Protein AF-A0A7S1SVT3-F1 (afdb_monomer_lite)

Organism: NCBI:txid63592

Structure (mmCIF, N/CA/C/O backbone):
data_AF-A0A7S1SVT3-F1
#
_entry.id   AF-A0A7S1SVT3-F1
#
loop_
_atom_site.group_PDB
_atom_site.id
_atom_site.type_symbol
_atom_site.label_atom_id
_atom_site.label_alt_id
_atom_site.label_comp_id
_atom_site.label_asym_id
_atom_site.label_entity_id
_atom_site.label_seq_id
_atom_site.pdbx_PDB_ins_code
_atom_site.Cartn_x
_atom_site.Cartn_y
_atom_site.Cartn_z
_atom_site.occupancy
_atom_site.B_iso_or_equiv
_atom_site.auth_seq_id
_atom_site.auth_comp_id
_atom_site.auth_asym_id
_atom_site.auth_atom_id
_atom_site.pdbx_PDB_model_num
ATOM 1 N N . MET A 1 1 ? 11.611 -30.678 -14.807 1.00 46.09 1 MET A N 1
ATOM 2 C CA . MET A 1 1 ? 10.671 -29.869 -15.621 1.00 46.09 1 MET A CA 1
ATOM 3 C C . MET A 1 1 ? 9.205 -30.147 -15.268 1.00 46.09 1 MET A C 1
ATOM 5 O O . MET A 1 1 ? 8.448 -29.192 -15.246 1.00 46.09 1 MET A O 1
ATOM 9 N N . GLY A 1 2 ? 8.801 -31.387 -14.938 1.00 42.34 2 GLY A N 1
ATOM 10 C CA . GLY A 1 2 ? 7.393 -31.735 -14.655 1.00 42.34 2 GLY A CA 1
ATOM 11 C C . GLY A 1 2 ? 6.758 -31.097 -13.407 1.00 42.34 2 GLY A C 1
ATOM 12 O O . GLY A 1 2 ? 5.611 -30.679 -13.469 1.00 42.34 2 GLY A O 1
ATOM 13 N N . GLU A 1 3 ? 7.490 -30.918 -12.303 1.00 42.69 3 GLU A N 1
ATOM 14 C CA . GLU A 1 3 ? 6.909 -30.369 -11.056 1.00 42.69 3 GLU A CA 1
ATOM 15 C C . GLU A 1 3 ? 6.614 -28.858 -11.107 1.00 42.69 3 GLU A C 1
ATOM 17 O O . GLU A 1 3 ? 5.733 -28.371 -10.403 1.00 42.69 3 GLU A O 1
ATOM 22 N N . LYS A 1 4 ? 7.294 -28.102 -11.984 1.00 47.56 4 LYS A N 1
ATOM 23 C CA . LYS A 1 4 ? 7.021 -26.664 -12.172 1.00 47.56 4 LYS A CA 1
ATOM 24 C C . LYS A 1 4 ? 5.739 -26.398 -12.968 1.00 47.56 4 LYS A C 1
ATOM 26 O O . LYS A 1 4 ? 5.112 -25.368 -12.748 1.00 47.56 4 LYS A O 1
ATOM 31 N N . LEU A 1 5 ? 5.337 -27.320 -13.846 1.00 49.56 5 LEU A N 1
ATOM 32 C CA . LEU A 1 5 ? 4.076 -27.221 -14.592 1.00 49.56 5 LEU A CA 1
ATOM 33 C C . LEU A 1 5 ? 2.862 -27.470 -13.685 1.00 49.56 5 LEU A C 1
ATOM 35 O O . LEU A 1 5 ? 1.884 -26.738 -13.770 1.00 49.56 5 LEU A O 1
ATOM 39 N N . VAL A 1 6 ? 2.971 -28.399 -12.729 1.00 53.16 6 VAL A N 1
ATOM 40 C CA . VAL A 1 6 ? 1.887 -28.696 -11.771 1.00 53.16 6 VAL A CA 1
ATOM 41 C C . VAL A 1 6 ? 1.614 -27.516 -10.829 1.00 53.16 6 VAL A C 1
ATOM 43 O O . VAL A 1 6 ? 0.460 -27.213 -10.524 1.00 53.16 6 VAL A O 1
ATOM 46 N N . LEU A 1 7 ? 2.658 -26.792 -10.411 1.00 53.41 7 LEU A N 1
ATOM 47 C CA . LEU A 1 7 ? 2.492 -25.579 -9.605 1.00 53.41 7 LEU A CA 1
ATOM 48 C C . LEU A 1 7 ? 1.822 -24.448 -10.398 1.00 53.41 7 LEU A C 1
ATOM 50 O O . LEU A 1 7 ? 0.946 -23.782 -9.848 1.00 53.41 7 LEU A O 1
ATOM 54 N N . MET A 1 8 ? 2.151 -24.268 -11.684 1.00 51.59 8 MET A N 1
ATOM 55 C CA . MET A 1 8 ? 1.469 -23.272 -12.521 1.00 51.59 8 MET A CA 1
ATOM 56 C C . MET A 1 8 ? -0.007 -23.612 -12.745 1.00 51.59 8 MET A C 1
ATOM 58 O O . MET A 1 8 ? -0.834 -22.708 -12.674 1.00 51.59 8 MET A O 1
ATOM 62 N N . ASP A 1 9 ? -0.365 -24.889 -12.903 1.00 53.03 9 ASP A N 1
ATOM 63 C CA . ASP A 1 9 ? -1.770 -25.300 -13.036 1.00 53.03 9 ASP A CA 1
ATOM 64 C C . ASP A 1 9 ? -2.571 -25.135 -11.729 1.00 53.03 9 ASP A C 1
ATOM 66 O O . ASP A 1 9 ? -3.745 -24.750 -11.750 1.00 53.03 9 ASP A O 1
ATOM 70 N N . SER A 1 10 ? -1.941 -25.340 -10.567 1.00 54.94 10 SER A N 1
ATOM 71 C CA . SER A 1 10 ? -2.586 -25.111 -9.261 1.00 54.94 10 SER A CA 1
ATOM 72 C C . SER A 1 10 ? -2.812 -23.621 -8.942 1.00 54.94 10 SER A C 1
ATOM 74 O O . SER A 1 10 ? -3.795 -23.246 -8.299 1.00 54.94 10 SER A O 1
ATOM 76 N N . VAL A 1 11 ? -1.939 -22.742 -9.446 1.00 56.47 11 VAL A N 1
ATOM 77 C CA . VAL A 1 11 ? -2.097 -21.282 -9.330 1.00 56.47 11 VAL A CA 1
ATOM 78 C C . VAL A 1 11 ? -3.088 -20.758 -10.380 1.00 56.47 11 VAL A C 1
ATOM 80 O O . VAL A 1 11 ? -3.878 -19.857 -10.106 1.00 56.47 11 VAL A O 1
ATOM 83 N N . ALA A 1 12 ? -3.130 -21.373 -11.565 1.00 52.72 12 ALA A N 1
ATOM 84 C CA . ALA A 1 12 ? -4.060 -21.013 -12.635 1.00 52.72 12 ALA A CA 1
ATOM 85 C C . ALA A 1 12 ? -5.521 -21.400 -12.340 1.00 52.72 12 ALA A C 1
ATOM 87 O O . ALA A 1 12 ? -6.439 -20.805 -12.900 1.00 52.72 12 ALA A O 1
ATOM 88 N N . THR A 1 13 ? -5.755 -22.386 -11.469 1.00 57.03 13 THR A N 1
ATOM 89 C CA . THR A 1 13 ? -7.104 -22.767 -11.010 1.00 57.03 13 THR A CA 1
ATOM 90 C C . THR A 1 13 ? -7.620 -21.881 -9.877 1.00 57.03 13 THR A C 1
ATOM 92 O O . THR A 1 13 ? -8.830 -21.725 -9.732 1.00 57.03 13 THR A O 1
ATOM 95 N N . THR A 1 14 ? -6.728 -21.265 -9.100 1.00 61.56 14 THR A N 1
ATOM 96 C CA . THR A 1 14 ? -7.099 -20.376 -7.988 1.00 61.56 14 THR A CA 1
ATOM 97 C C . THR A 1 14 ? -7.384 -18.938 -8.428 1.00 61.56 14 THR A C 1
ATOM 99 O O . THR A 1 14 ? -8.136 -18.249 -7.740 1.00 61.56 14 THR A O 1
ATOM 102 N N . TYR A 1 15 ? -6.871 -18.498 -9.586 1.00 60.31 15 TYR A N 1
ATOM 103 C CA . TYR A 1 15 ? -7.091 -17.143 -10.110 1.00 60.31 15 TYR A CA 1
ATOM 104 C C . TYR A 1 15 ? -7.317 -17.144 -11.638 1.00 60.31 15 TYR A C 1
ATOM 106 O O . TYR A 1 15 ? -6.356 -17.026 -12.403 1.00 60.31 15 TYR A O 1
ATOM 114 N N . PRO A 1 16 ? -8.573 -17.245 -12.118 1.00 62.31 16 PRO A N 1
ATOM 115 C CA . PRO A 1 16 ? -8.878 -17.289 -13.555 1.00 62.31 16 PRO A CA 1
ATOM 116 C C . PRO A 1 16 ? -8.512 -15.989 -14.291 1.00 62.31 16 PRO A C 1
ATOM 118 O O . PRO A 1 16 ? -8.129 -16.027 -15.459 1.00 62.31 16 PRO A O 1
ATOM 121 N N . GLU A 1 17 ? -8.542 -14.849 -13.598 1.00 61.72 17 GLU A N 1
ATOM 122 C CA . GLU A 1 17 ? -8.104 -13.547 -14.123 1.00 61.72 17 GLU A CA 1
ATOM 123 C C . GLU A 1 17 ? -6.599 -13.531 -14.434 1.00 61.72 17 GLU A C 1
ATOM 125 O O . GLU A 1 17 ? -6.165 -12.985 -15.447 1.00 61.72 17 GLU A O 1
ATOM 130 N N . LEU A 1 18 ? -5.801 -14.220 -13.615 1.00 57.50 18 LEU A N 1
ATOM 131 C CA . LEU A 1 18 ? -4.352 -14.326 -13.780 1.00 57.50 18 LEU A CA 1
ATOM 132 C C . LEU A 1 18 ? -3.997 -15.213 -14.983 1.00 57.50 18 LEU A C 1
ATOM 134 O O . LEU A 1 18 ? -2.996 -14.969 -15.649 1.00 57.50 18 LEU A O 1
ATOM 138 N N . ARG A 1 19 ? -4.857 -16.186 -15.317 1.00 62.75 19 ARG A N 1
ATOM 139 C CA . ARG A 1 19 ? -4.729 -17.024 -16.518 1.00 62.75 19 ARG A CA 1
ATOM 140 C C . ARG A 1 19 ? -5.026 -16.247 -17.800 1.00 62.75 19 ARG A C 1
ATOM 142 O O . ARG A 1 19 ? -4.241 -16.332 -18.734 1.00 62.75 19 ARG A O 1
ATOM 149 N N . GLY A 1 20 ? -6.081 -15.429 -17.815 1.00 67.88 20 GLY A N 1
ATOM 150 C CA . GLY A 1 20 ? -6.385 -14.557 -18.958 1.00 67.88 20 GLY A CA 1
ATOM 151 C C . GLY A 1 20 ? -5.265 -13.553 -19.250 1.00 67.88 20 GLY A C 1
ATOM 152 O O . GLY A 1 20 ? -4.930 -13.312 -20.408 1.00 67.88 20 GLY A O 1
ATOM 153 N N . ILE A 1 21 ? -4.625 -13.026 -18.202 1.00 63.75 21 ILE A N 1
ATOM 154 C CA . ILE A 1 21 ? -3.488 -12.106 -18.331 1.00 63.75 21 ILE A CA 1
ATOM 155 C C . ILE A 1 21 ? -2.197 -12.856 -18.696 1.00 63.75 21 ILE A C 1
ATOM 157 O O . ILE A 1 21 ? -1.409 -12.338 -19.478 1.00 63.75 21 ILE A O 1
ATOM 161 N N . LEU A 1 22 ? -1.979 -14.081 -18.201 1.00 64.00 22 LEU A N 1
ATOM 162 C CA . LEU A 1 22 ? -0.866 -14.944 -18.624 1.00 64.00 22 LEU A CA 1
ATOM 163 C C . LEU A 1 22 ? -0.976 -15.364 -20.091 1.00 64.00 22 LEU A C 1
ATOM 165 O O . LEU A 1 22 ? 0.041 -15.388 -20.775 1.00 64.00 22 LEU A O 1
ATOM 169 N N . ASP A 1 23 ? -2.180 -15.644 -20.582 1.00 65.19 23 ASP A N 1
ATOM 170 C CA . ASP A 1 23 ? -2.425 -15.964 -21.990 1.00 65.19 23 ASP A CA 1
ATOM 171 C C . ASP A 1 23 ? -2.284 -14.710 -22.872 1.00 65.19 23 ASP A C 1
ATOM 173 O O . ASP A 1 23 ? -1.688 -14.773 -23.950 1.00 65.19 23 ASP A O 1
ATOM 177 N N . ALA A 1 24 ? -2.714 -13.537 -22.385 1.00 63.03 24 ALA A N 1
ATOM 178 C CA . ALA A 1 24 ? -2.445 -12.255 -23.038 1.00 63.03 24 ALA A CA 1
ATOM 179 C C . ALA A 1 24 ? -0.936 -11.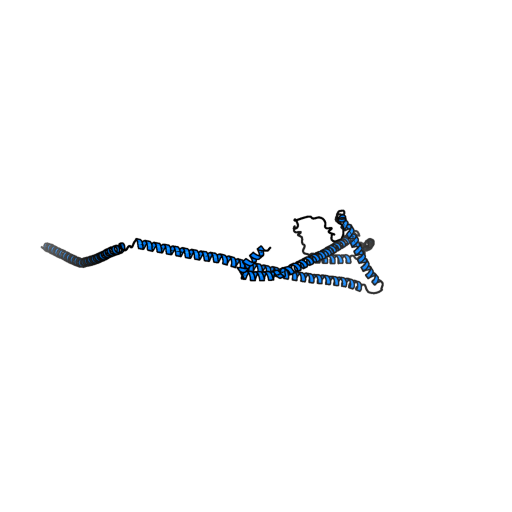943 -23.077 1.00 63.03 24 ALA A C 1
ATOM 181 O O . ALA A 1 24 ? -0.402 -11.607 -24.133 1.00 63.03 24 ALA A O 1
ATOM 182 N N . LEU A 1 25 ? -0.214 -12.149 -21.972 1.00 57.25 25 LEU A N 1
ATOM 183 C CA . LEU A 1 25 ? 1.246 -12.051 -21.892 1.00 57.25 25 LEU A CA 1
ATOM 184 C C . LEU A 1 25 ? 1.927 -13.045 -22.834 1.00 57.25 25 LEU A C 1
ATOM 186 O O . LEU A 1 25 ? 2.840 -12.667 -23.558 1.00 57.25 25 LEU A O 1
ATOM 190 N N . ALA A 1 26 ? 1.473 -14.296 -22.880 1.00 60.03 26 ALA A N 1
ATOM 191 C CA . ALA A 1 26 ? 2.002 -15.308 -23.785 1.00 60.03 26 ALA A CA 1
ATOM 192 C C . ALA A 1 26 ? 1.772 -14.924 -25.253 1.00 60.03 26 ALA A C 1
ATOM 194 O O . ALA A 1 26 ? 2.665 -15.126 -26.070 1.00 60.03 26 ALA A O 1
ATOM 195 N N . SER A 1 27 ? 0.638 -14.300 -25.585 1.00 61.25 27 SER A N 1
ATOM 196 C CA . SER A 1 27 ? 0.359 -13.793 -26.935 1.00 61.25 27 SER A CA 1
ATOM 197 C C . SER A 1 27 ? 1.220 -12.581 -27.322 1.00 61.25 27 SER A C 1
ATOM 199 O O . SER A 1 27 ? 1.595 -12.455 -28.484 1.00 61.25 27 SER A O 1
ATOM 201 N N . VAL A 1 28 ? 1.609 -11.742 -26.354 1.00 57.44 28 VAL A N 1
ATOM 202 C CA . VAL A 1 28 ? 2.525 -10.599 -26.544 1.00 57.44 28 VAL A CA 1
ATOM 203 C C . VAL A 1 28 ? 3.994 -11.044 -26.567 1.00 57.44 28 VAL A C 1
ATOM 205 O O . VAL A 1 28 ? 4.810 -10.455 -27.272 1.00 57.44 28 VAL A O 1
ATOM 208 N N . LEU A 1 29 ? 4.348 -12.123 -25.861 1.00 51.97 29 LEU A N 1
ATOM 209 C CA . LEU A 1 29 ? 5.683 -12.733 -25.898 1.00 51.97 29 LEU A CA 1
ATOM 210 C C . LEU A 1 29 ? 5.889 -13.712 -27.069 1.00 51.97 29 LEU A C 1
ATOM 212 O O . LEU A 1 29 ? 7.033 -13.930 -27.467 1.00 51.97 29 LEU A O 1
ATOM 216 N N . ALA A 1 30 ? 4.830 -14.285 -27.648 1.00 48.22 30 ALA A N 1
ATOM 217 C CA . ALA A 1 30 ? 4.893 -15.164 -28.820 1.00 48.22 30 ALA A CA 1
ATOM 218 C C . ALA A 1 30 ? 5.523 -14.518 -30.077 1.00 48.22 30 ALA A C 1
ATOM 220 O O . ALA A 1 30 ? 6.349 -15.183 -30.711 1.00 48.22 30 ALA A O 1
ATOM 221 N N . PRO A 1 31 ? 5.276 -13.237 -30.431 1.00 48.94 31 PRO A N 1
ATOM 222 C CA . PRO A 1 31 ? 6.056 -12.574 -31.478 1.00 48.94 31 PRO A CA 1
ATOM 223 C C . PRO A 1 31 ? 7.533 -12.403 -31.085 1.00 48.94 31 PRO A C 1
ATOM 225 O O . PRO A 1 31 ? 8.385 -12.263 -31.956 1.00 48.94 31 PRO A O 1
ATOM 228 N N . GLY A 1 32 ? 7.876 -12.503 -29.796 1.00 47.22 32 GLY A N 1
ATOM 229 C CA . GLY A 1 32 ? 9.222 -12.336 -29.252 1.00 47.22 32 GLY A CA 1
ATOM 230 C C . GLY A 1 32 ? 10.240 -13.420 -29.619 1.00 47.22 32 GLY A C 1
ATOM 231 O O . GLY A 1 32 ? 11.430 -13.157 -29.500 1.00 47.22 32 GLY A O 1
ATOM 232 N N . GLN A 1 33 ? 9.861 -14.611 -30.101 1.00 49.00 33 GLN A N 1
ATOM 233 C CA . GLN A 1 33 ? 10.863 -15.560 -30.633 1.00 49.00 33 GLN A CA 1
ATOM 234 C C . GLN A 1 33 ? 11.243 -15.273 -32.088 1.00 49.00 33 GLN A C 1
ATOM 236 O O . GLN A 1 33 ? 12.405 -15.447 -32.456 1.00 49.00 33 GLN A O 1
ATOM 241 N N . VAL A 1 34 ? 10.289 -14.813 -32.898 1.00 47.31 34 VAL A N 1
ATOM 242 C CA . VAL A 1 34 ? 10.531 -14.451 -34.301 1.00 47.31 34 VAL A CA 1
ATOM 243 C C . VAL A 1 34 ? 11.171 -13.066 -34.375 1.00 47.31 34 VAL A C 1
ATOM 245 O O . VAL A 1 34 ? 12.206 -12.925 -35.015 1.00 47.31 34 VAL A O 1
ATOM 248 N N . MET A 1 35 ? 10.669 -12.097 -33.601 1.00 48.91 35 MET A N 1
ATOM 249 C CA . MET A 1 35 ? 11.257 -10.759 -33.477 1.00 48.91 35 MET A CA 1
ATOM 250 C C . MET A 1 35 ? 12.660 -10.793 -32.874 1.00 48.91 35 MET A C 1
ATOM 252 O O . MET A 1 35 ? 13.503 -10.011 -33.277 1.00 48.91 35 MET A O 1
ATOM 256 N N . ARG A 1 36 ? 12.971 -11.711 -31.947 1.00 58.03 36 ARG A N 1
ATOM 257 C CA . ARG A 1 36 ? 14.333 -11.821 -31.394 1.00 58.03 36 ARG A CA 1
ATOM 258 C C . ARG A 1 36 ? 15.314 -12.450 -32.375 1.00 58.03 36 ARG A C 1
ATOM 260 O O . ARG A 1 36 ? 16.483 -12.094 -32.326 1.00 58.03 36 ARG A O 1
ATOM 267 N N . LYS A 1 37 ? 14.863 -13.349 -33.258 1.00 62.00 37 LYS A N 1
ATOM 268 C CA . LYS A 1 37 ? 15.695 -13.871 -34.353 1.00 62.00 37 LYS A CA 1
ATOM 269 C C . LYS A 1 37 ? 15.885 -12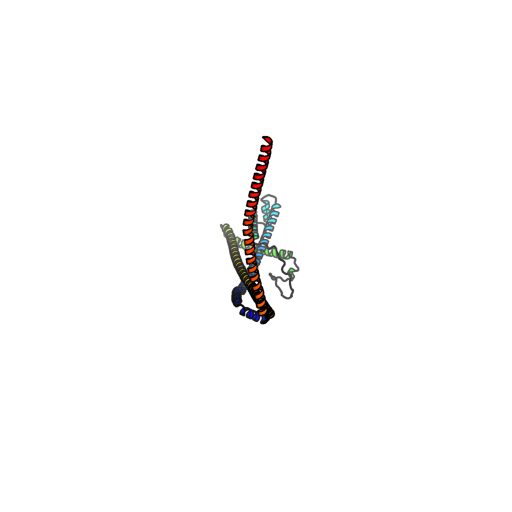.823 -35.442 1.00 62.00 37 LYS A C 1
ATOM 271 O O . LYS A 1 37 ? 17.024 -12.556 -35.784 1.00 62.00 37 LYS A O 1
ATOM 276 N N . GLN A 1 38 ? 14.813 -12.168 -35.883 1.00 66.44 38 GLN A N 1
ATOM 277 C CA . GLN A 1 38 ? 14.878 -11.100 -36.883 1.00 66.44 38 GLN A CA 1
ATOM 278 C C . GLN A 1 38 ? 15.679 -9.896 -36.383 1.00 66.44 38 GLN A C 1
ATOM 280 O O . GLN A 1 38 ? 16.611 -9.489 -37.053 1.00 66.44 38 GLN A O 1
ATOM 285 N N . ALA A 1 39 ? 15.441 -9.402 -35.166 1.00 64.62 39 ALA A N 1
ATOM 286 C CA . ALA A 1 39 ? 16.246 -8.321 -34.592 1.00 64.62 39 ALA A CA 1
ATOM 287 C C . ALA A 1 39 ? 17.709 -8.742 -34.358 1.00 64.62 39 ALA A C 1
ATOM 289 O O . ALA A 1 39 ? 18.626 -7.931 -34.476 1.00 64.62 39 ALA A O 1
ATOM 290 N N . TRP A 1 40 ? 17.973 -10.013 -34.032 1.00 67.12 40 TRP A N 1
ATOM 291 C CA . TRP A 1 40 ? 19.347 -10.513 -33.938 1.00 67.12 40 TRP A CA 1
ATOM 292 C C . TRP A 1 40 ? 20.023 -10.590 -35.316 1.00 67.12 40 TRP A C 1
ATOM 294 O O . TRP A 1 40 ? 21.165 -10.165 -35.459 1.00 67.12 40 TRP A O 1
ATOM 304 N N . GLU A 1 41 ? 19.309 -11.049 -36.341 1.00 73.31 41 GLU A N 1
ATOM 305 C CA . GLU A 1 41 ? 19.775 -11.074 -37.730 1.00 73.31 41 GLU A CA 1
ATOM 306 C C . GLU A 1 41 ? 20.000 -9.654 -38.271 1.00 73.31 41 GLU A C 1
ATOM 308 O O . GLU A 1 41 ? 21.047 -9.389 -38.855 1.00 73.31 41 GLU A O 1
ATOM 313 N N . GLU A 1 42 ? 19.095 -8.713 -37.994 1.00 74.06 42 GLU A N 1
ATOM 314 C CA . GLU A 1 42 ? 19.214 -7.295 -38.350 1.00 74.06 42 GLU A CA 1
ATOM 315 C C . GLU A 1 42 ? 20.391 -6.629 -37.633 1.00 74.06 42 GLU A C 1
ATOM 317 O O . GLU A 1 42 ? 21.154 -5.888 -38.252 1.00 74.06 42 GLU A O 1
ATOM 322 N N . THR A 1 43 ? 20.605 -6.919 -36.345 1.00 67.94 43 THR A N 1
ATOM 323 C CA . THR A 1 43 ? 21.765 -6.383 -35.614 1.00 67.94 43 THR A CA 1
ATOM 324 C C . THR A 1 43 ? 23.081 -6.987 -36.099 1.00 67.94 43 THR A C 1
ATOM 326 O O . THR A 1 43 ? 24.073 -6.264 -36.198 1.00 67.94 43 THR A O 1
ATOM 329 N N . GLU A 1 44 ? 23.126 -8.271 -36.458 1.00 69.62 44 GLU A N 1
ATOM 330 C CA . GLU A 1 44 ? 24.304 -8.871 -37.096 1.00 69.62 44 GLU A CA 1
ATOM 331 C C . GLU A 1 44 ? 24.544 -8.303 -38.502 1.00 69.62 44 GLU A C 1
ATOM 333 O O . GLU A 1 44 ? 25.678 -7.963 -38.850 1.00 69.62 44 GLU A O 1
ATOM 338 N N . GLN A 1 45 ? 23.491 -8.090 -39.290 1.00 79.12 45 GLN A N 1
ATOM 339 C CA . GLN A 1 45 ? 23.585 -7.465 -40.607 1.00 79.12 45 GLN A CA 1
ATOM 340 C C . GLN A 1 45 ? 24.048 -6.002 -40.510 1.00 79.12 45 GLN A C 1
ATOM 342 O O . GLN A 1 45 ? 24.917 -5.583 -41.280 1.00 79.12 45 GLN A O 1
ATOM 347 N N . ALA A 1 46 ? 23.564 -5.248 -39.520 1.00 70.44 46 ALA A N 1
ATOM 348 C CA . ALA A 1 46 ? 24.010 -3.888 -39.227 1.00 70.44 46 ALA A CA 1
ATOM 349 C C . ALA A 1 46 ? 25.481 -3.854 -38.785 1.00 70.44 46 ALA A C 1
ATOM 351 O O . ALA A 1 46 ? 26.254 -3.030 -39.280 1.00 70.44 46 ALA A O 1
ATOM 352 N N . LYS A 1 47 ? 25.923 -4.793 -37.935 1.00 69.12 47 LYS A N 1
ATOM 353 C CA . LYS A 1 47 ? 27.345 -4.934 -37.568 1.00 69.12 47 LYS A CA 1
ATOM 354 C C . LYS A 1 47 ? 28.217 -5.230 -38.782 1.00 69.12 47 LYS A C 1
ATOM 356 O O . LYS A 1 47 ? 29.302 -4.665 -38.904 1.00 69.12 47 LYS A O 1
ATOM 361 N N . LEU A 1 48 ? 27.775 -6.110 -39.681 1.00 70.56 48 LEU A N 1
ATOM 362 C CA . LEU A 1 48 ? 28.501 -6.416 -40.914 1.00 70.56 48 LEU A CA 1
ATOM 363 C C . LEU A 1 48 ? 28.558 -5.207 -41.853 1.00 70.56 48 LEU A C 1
ATOM 365 O O . LEU A 1 48 ? 29.613 -4.946 -42.432 1.00 70.56 48 LEU A O 1
ATOM 369 N N . SER A 1 49 ? 27.468 -4.445 -41.971 1.00 68.75 49 SER A N 1
ATOM 370 C CA . SER A 1 49 ? 27.443 -3.199 -42.744 1.00 68.75 49 SER A CA 1
ATOM 371 C C . SER A 1 49 ? 28.407 -2.159 -42.163 1.00 68.75 49 SER A C 1
ATOM 373 O O . SER A 1 49 ? 29.246 -1.629 -42.890 1.00 68.75 49 SER A O 1
ATOM 375 N N . CYS A 1 50 ? 28.401 -1.973 -40.839 1.00 67.06 50 CYS A N 1
ATOM 376 C CA . CYS A 1 50 ? 29.308 -1.066 -40.132 1.00 67.06 50 CYS A CA 1
ATOM 377 C C . CYS A 1 50 ? 30.786 -1.488 -40.263 1.00 67.06 50 CYS A C 1
ATOM 379 O O . CYS A 1 50 ? 31.676 -0.664 -40.460 1.00 67.06 50 CYS A O 1
ATOM 381 N N . LYS A 1 51 ? 31.076 -2.796 -40.251 1.00 67.62 51 LYS A N 1
ATOM 382 C CA . LYS A 1 51 ? 32.428 -3.306 -40.541 1.00 67.62 51 LYS A CA 1
ATOM 383 C C . LYS A 1 51 ? 32.868 -2.990 -41.973 1.00 67.62 51 LYS A C 1
ATOM 385 O O . LYS A 1 51 ? 34.022 -2.624 -42.183 1.00 67.62 51 LYS A O 1
ATOM 390 N N . ARG A 1 52 ? 31.967 -3.110 -42.956 1.00 71.25 52 ARG A N 1
ATOM 391 C CA . ARG A 1 52 ? 32.255 -2.772 -44.361 1.00 71.25 52 ARG A CA 1
ATOM 392 C C . ARG A 1 52 ? 32.453 -1.269 -44.557 1.00 71.25 52 ARG A C 1
ATOM 394 O O . ARG A 1 52 ? 33.371 -0.886 -45.277 1.00 71.25 52 ARG A O 1
ATOM 401 N N . SER A 1 53 ? 31.633 -0.428 -43.925 1.00 68.25 53 SER A N 1
ATOM 402 C CA . SER A 1 53 ? 31.795 1.029 -43.988 1.00 68.25 53 SER A CA 1
ATOM 403 C C . SER A 1 53 ? 33.087 1.478 -43.301 1.00 68.25 53 SER A C 1
ATOM 405 O O . SER A 1 53 ? 33.821 2.274 -43.880 1.00 68.25 53 SER A O 1
ATOM 407 N N . ARG A 1 54 ? 33.450 0.884 -42.154 1.00 75.00 54 ARG A N 1
ATOM 408 C CA . ARG A 1 54 ? 34.753 1.099 -41.499 1.00 75.00 54 ARG A CA 1
ATOM 409 C C . ARG A 1 54 ? 35.931 0.687 -42.383 1.00 75.00 54 ARG A C 1
ATOM 411 O O . ARG A 1 54 ? 36.906 1.423 -42.453 1.00 75.00 54 ARG A O 1
ATOM 418 N N . GLY A 1 55 ? 35.847 -0.454 -43.071 1.00 69.06 55 GLY A N 1
ATOM 419 C CA . GLY A 1 55 ? 36.883 -0.879 -44.022 1.00 69.06 55 GLY A CA 1
ATOM 420 C C . GLY A 1 55 ? 37.105 0.157 -45.126 1.00 69.06 55 GLY A C 1
ATOM 421 O O . GLY A 1 55 ? 38.229 0.592 -45.344 1.00 69.06 55 GLY A O 1
ATOM 422 N N . ARG A 1 56 ? 36.018 0.645 -45.734 1.00 70.31 56 ARG A N 1
ATOM 423 C CA . ARG A 1 56 ? 36.075 1.712 -46.748 1.00 70.31 56 ARG A CA 1
ATOM 424 C C . ARG A 1 56 ? 36.596 3.037 -46.190 1.00 70.31 56 ARG A C 1
ATOM 426 O O . ARG A 1 56 ? 37.294 3.749 -46.898 1.00 70.31 56 ARG A O 1
ATOM 433 N N . TYR A 1 57 ? 36.263 3.376 -44.944 1.00 70.44 57 TYR A N 1
ATOM 434 C CA . TYR A 1 57 ? 36.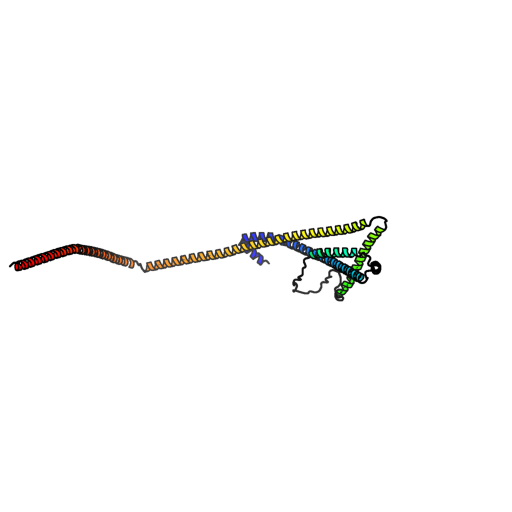798 4.565 -44.277 1.00 70.44 57 TYR A CA 1
ATOM 435 C C . TYR A 1 57 ? 38.318 4.478 -44.132 1.00 70.44 57 TYR A C 1
ATOM 437 O O . TYR A 1 57 ? 39.008 5.429 -44.470 1.00 70.44 57 TYR A O 1
ATOM 445 N N . LEU A 1 58 ? 38.838 3.336 -43.675 1.00 70.19 58 LEU A N 1
ATOM 446 C CA . LEU A 1 58 ? 40.279 3.136 -43.521 1.00 70.19 58 LEU A CA 1
ATOM 447 C C . LEU A 1 58 ? 41.001 3.158 -44.873 1.00 70.19 58 LEU A C 1
ATOM 449 O O . LEU A 1 58 ? 42.052 3.774 -44.977 1.00 70.19 58 LEU A O 1
ATOM 453 N N . GLU A 1 59 ? 40.416 2.563 -45.918 1.00 68.69 59 GLU A N 1
ATOM 454 C CA . GLU A 1 59 ? 40.946 2.663 -47.286 1.00 68.69 59 GLU A CA 1
ATOM 455 C C . GLU A 1 59 ? 41.018 4.121 -47.766 1.00 68.69 59 GLU A C 1
ATOM 457 O O . GLU A 1 59 ? 42.033 4.534 -48.320 1.00 68.69 59 GLU A O 1
ATOM 462 N N . LEU A 1 60 ? 39.971 4.918 -47.525 1.00 69.75 60 LEU A N 1
ATOM 463 C CA . LEU A 1 60 ? 39.956 6.341 -47.875 1.00 69.75 60 LEU A CA 1
ATOM 464 C C . LEU A 1 60 ? 40.951 7.159 -47.043 1.00 69.75 60 LEU A C 1
ATOM 466 O O . LEU A 1 60 ? 41.625 8.013 -47.604 1.00 69.75 60 LEU A O 1
ATOM 470 N N . ALA A 1 61 ? 41.090 6.867 -45.749 1.00 65.88 61 ALA A N 1
ATOM 471 C CA . ALA A 1 61 ? 42.058 7.527 -44.875 1.00 65.88 61 ALA A CA 1
ATOM 472 C C . ALA A 1 61 ? 43.511 7.219 -45.283 1.00 65.88 61 ALA A C 1
ATOM 474 O O . ALA A 1 61 ? 44.367 8.093 -45.210 1.00 65.88 61 ALA A O 1
ATOM 475 N N . CYS A 1 62 ? 43.796 6.001 -45.762 1.00 67.31 62 CYS A N 1
ATOM 476 C CA . CYS A 1 62 ? 45.106 5.661 -46.326 1.00 67.31 62 CYS A CA 1
ATOM 477 C C . CYS A 1 62 ? 45.380 6.387 -47.653 1.00 67.31 62 CYS A C 1
ATOM 479 O O . CYS A 1 62 ? 46.510 6.791 -47.910 1.00 67.31 62 CYS A O 1
ATOM 481 N N . LEU A 1 63 ? 44.361 6.558 -48.503 1.00 68.62 63 LEU A N 1
ATOM 482 C CA . LEU A 1 63 ? 44.496 7.354 -49.727 1.00 68.62 63 LEU A CA 1
ATOM 483 C C . LEU A 1 63 ? 44.707 8.838 -49.408 1.00 68.62 63 LEU A C 1
ATOM 485 O O . LEU A 1 63 ? 45.519 9.483 -50.058 1.00 68.62 63 LEU A O 1
ATOM 489 N N . GLU A 1 64 ? 44.017 9.366 -48.396 1.00 68.50 64 GLU A N 1
ATOM 490 C CA . GLU A 1 64 ? 44.231 10.722 -47.884 1.00 68.50 64 GLU A CA 1
ATOM 491 C C . GLU A 1 64 ? 45.665 10.909 -47.386 1.00 68.50 64 GLU A C 1
ATOM 493 O O . GLU A 1 64 ? 46.314 11.860 -47.808 1.00 68.50 64 GLU A O 1
ATOM 498 N N . SER A 1 65 ? 46.186 10.001 -46.551 1.00 68.69 65 SER A N 1
ATOM 499 C CA . SER A 1 65 ? 47.561 10.121 -46.055 1.00 68.69 65 SER A CA 1
ATOM 500 C C . SER A 1 65 ? 48.587 10.059 -47.186 1.00 68.69 65 SER A C 1
ATOM 502 O O . SER A 1 65 ? 49.515 10.855 -47.195 1.00 68.69 65 SER A O 1
ATOM 504 N N . ALA A 1 66 ? 48.388 9.180 -48.173 1.00 70.38 66 ALA A N 1
ATOM 505 C CA . ALA A 1 66 ? 49.271 9.094 -49.336 1.00 70.38 66 ALA A CA 1
ATOM 506 C C . ALA A 1 66 ? 49.227 10.374 -50.191 1.00 70.38 66 ALA A C 1
ATOM 508 O O . ALA A 1 66 ? 50.260 10.870 -50.626 1.00 70.38 66 ALA A O 1
ATOM 509 N N . ILE A 1 67 ? 48.041 10.953 -50.406 1.00 69.25 67 ILE A N 1
ATOM 510 C CA . ILE A 1 67 ? 47.915 12.222 -51.135 1.00 69.25 67 ILE A CA 1
ATOM 511 C C . ILE A 1 67 ? 48.558 13.363 -50.337 1.00 69.25 67 ILE A C 1
ATOM 513 O O . ILE A 1 67 ? 49.258 14.188 -50.920 1.00 69.25 67 ILE A O 1
ATOM 517 N N . GLN A 1 68 ? 48.374 13.397 -49.018 1.00 68.94 68 GLN A N 1
ATOM 518 C CA . GLN A 1 68 ? 48.992 14.397 -48.153 1.00 68.94 68 GLN A CA 1
ATOM 519 C C . GLN A 1 68 ? 50.523 14.328 -48.214 1.00 68.94 68 GLN A C 1
ATOM 521 O O . GLN A 1 68 ? 51.160 15.361 -48.388 1.00 68.94 68 GLN A O 1
ATOM 526 N N . GLU A 1 69 ? 51.100 13.124 -48.174 1.00 72.75 69 GLU A N 1
ATOM 527 C CA . GLU A 1 69 ? 52.543 12.911 -48.343 1.00 72.75 69 GLU A CA 1
ATOM 528 C C . GLU A 1 69 ? 53.030 13.442 -49.701 1.00 72.75 69 GLU A C 1
ATOM 530 O O . GLU A 1 69 ? 53.984 14.212 -49.745 1.00 72.75 69 GLU A O 1
ATOM 535 N N . THR A 1 70 ? 52.320 13.162 -50.802 1.00 71.62 70 THR A N 1
ATOM 536 C CA . THR A 1 70 ? 52.706 13.702 -52.124 1.00 71.62 70 THR A CA 1
ATOM 537 C C . THR A 1 70 ? 52.617 15.230 -52.214 1.00 71.62 70 THR A C 1
ATOM 539 O O . THR A 1 70 ? 53.382 15.860 -52.947 1.00 71.62 70 THR A O 1
ATOM 542 N N . VAL A 1 71 ? 51.689 15.846 -51.475 1.00 68.19 71 VAL A N 1
ATOM 543 C CA . VAL A 1 71 ? 51.544 17.307 -51.395 1.00 68.19 71 VAL A CA 1
ATOM 544 C C . VAL A 1 71 ? 52.666 17.912 -50.547 1.00 68.19 71 VAL A C 1
ATOM 546 O O . VAL A 1 71 ? 53.232 18.937 -50.929 1.00 68.19 71 VAL A O 1
ATOM 549 N N . ASP A 1 72 ? 53.032 17.267 -49.441 1.00 73.69 72 ASP A N 1
ATOM 550 C CA . ASP A 1 72 ? 54.132 17.688 -48.572 1.00 73.69 72 ASP A CA 1
ATOM 551 C C . ASP A 1 72 ? 55.496 17.549 -49.278 1.00 73.69 72 ASP A C 1
ATOM 553 O O . ASP A 1 72 ? 56.340 18.449 -49.181 1.00 73.69 72 ASP A O 1
ATOM 557 N N . ASP A 1 73 ? 55.688 16.488 -50.067 1.00 71.12 73 ASP A N 1
ATOM 558 C CA . ASP A 1 73 ? 56.855 16.296 -50.936 1.00 71.12 73 ASP A CA 1
ATOM 559 C C . ASP A 1 73 ? 56.923 17.389 -52.013 1.00 71.12 73 ASP A C 1
ATOM 561 O O . ASP A 1 73 ? 57.966 18.022 -52.205 1.00 71.12 73 ASP A O 1
ATOM 565 N N . TYR A 1 74 ? 55.793 17.709 -52.655 1.00 67.56 74 TYR A N 1
ATOM 566 C CA . TYR A 1 74 ? 55.716 18.803 -53.625 1.00 67.56 74 TYR A CA 1
ATOM 567 C C . TYR A 1 74 ? 56.058 20.159 -52.994 1.00 67.56 74 TYR A C 1
ATOM 569 O O . TYR A 1 74 ? 56.832 20.933 -53.562 1.00 67.56 74 TYR A O 1
ATOM 577 N N . HIS A 1 75 ? 55.521 20.464 -51.809 1.00 67.56 75 HIS A N 1
ATOM 578 C CA . HIS A 1 75 ? 55.841 21.698 -51.089 1.00 67.56 75 HIS A CA 1
ATOM 579 C C . HIS A 1 75 ? 57.312 21.760 -50.660 1.00 67.56 75 HIS A C 1
ATOM 581 O O . HIS A 1 75 ? 57.917 22.836 -50.718 1.00 67.56 75 HIS A O 1
ATOM 587 N N . SER A 1 76 ? 57.906 20.623 -50.294 1.00 73.69 76 SER A N 1
ATOM 588 C CA . SER A 1 76 ? 59.326 20.516 -49.950 1.00 73.69 76 SER A CA 1
ATOM 589 C C . SER A 1 76 ? 60.228 20.775 -51.163 1.00 73.69 76 SER A C 1
ATOM 591 O O . SER A 1 76 ? 61.159 21.580 -51.072 1.00 73.69 76 SER A O 1
ATOM 593 N N . CYS A 1 77 ? 59.911 20.196 -52.326 1.00 63.75 77 CYS A N 1
ATOM 594 C CA . CYS A 1 77 ? 60.641 20.446 -53.573 1.00 63.75 77 CYS A CA 1
ATOM 595 C C . CYS A 1 77 ? 60.434 21.883 -54.089 1.00 63.75 77 CYS A C 1
ATOM 597 O O . CYS A 1 77 ? 61.390 22.540 -54.507 1.00 63.75 77 CYS A O 1
ATOM 599 N N . ALA A 1 78 ? 59.216 22.426 -53.991 1.00 63.03 78 ALA A N 1
ATOM 600 C CA . ALA A 1 78 ? 58.913 23.806 -54.376 1.00 63.03 78 ALA A CA 1
ATOM 601 C C . ALA A 1 78 ? 59.609 24.849 -53.480 1.00 63.03 78 ALA A C 1
ATOM 603 O O . ALA A 1 78 ? 59.942 25.935 -53.949 1.00 63.03 78 ALA A O 1
ATOM 604 N N . GLY A 1 79 ? 59.853 24.534 -52.203 1.00 61.84 79 GLY A N 1
ATOM 605 C CA . GLY A 1 79 ? 60.619 25.384 -51.286 1.00 61.84 79 GLY A CA 1
ATOM 606 C C . GLY A 1 79 ? 62.129 25.382 -51.553 1.00 61.84 79 GLY A C 1
ATOM 607 O O . GLY A 1 79 ? 62.795 26.387 -51.296 1.00 61.84 79 GLY A O 1
ATOM 608 N N . ALA A 1 80 ? 62.668 24.283 -52.092 1.00 58.75 80 ALA A N 1
ATOM 609 C CA . ALA A 1 80 ? 64.082 24.152 -52.446 1.00 58.75 80 ALA A CA 1
ATOM 610 C 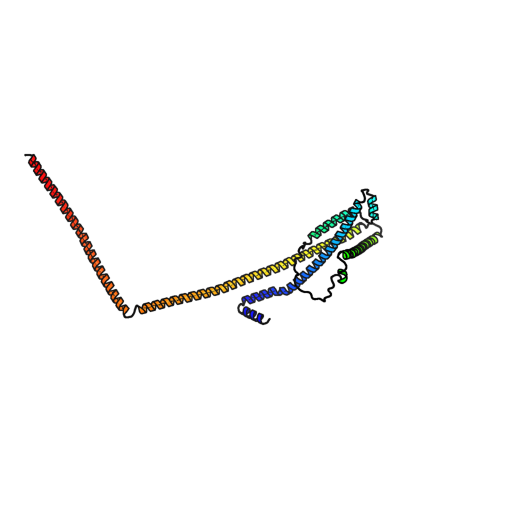C . ALA A 1 80 ? 64.442 24.890 -53.748 1.00 58.75 80 ALA A C 1
ATOM 612 O O . ALA A 1 80 ? 65.563 25.386 -53.894 1.00 58.75 80 ALA A O 1
ATOM 613 N N . VAL A 1 81 ? 63.494 25.011 -54.683 1.00 56.94 81 VAL A N 1
ATOM 614 C CA . VAL A 1 81 ? 63.686 25.772 -55.920 1.00 56.94 81 VAL A CA 1
ATOM 615 C C . VAL A 1 81 ? 63.271 27.227 -55.696 1.00 56.94 81 VAL A C 1
ATOM 617 O O . VAL A 1 81 ? 62.095 27.580 -55.708 1.00 56.94 81 VAL A O 1
ATOM 620 N N . GLY A 1 82 ? 64.258 28.099 -55.475 1.00 56.44 82 GLY A N 1
ATOM 621 C CA . GLY A 1 82 ? 64.049 29.546 -55.366 1.00 56.44 82 GLY A CA 1
ATOM 622 C C . GLY A 1 82 ? 63.234 30.120 -56.538 1.00 56.44 82 GLY A C 1
ATOM 623 O O . GLY A 1 82 ? 63.243 29.570 -57.633 1.00 56.44 82 GLY A O 1
ATOM 624 N N . LYS A 1 83 ? 62.528 31.231 -56.277 1.00 53.94 83 LYS A N 1
ATOM 625 C CA . LYS A 1 83 ? 61.437 31.871 -57.053 1.00 53.94 83 LYS A CA 1
ATOM 626 C C . LYS A 1 83 ? 61.737 32.297 -58.513 1.00 53.94 83 LYS A C 1
ATOM 628 O O . LYS A 1 83 ? 61.326 33.380 -58.927 1.00 53.94 83 LYS A O 1
ATOM 633 N N . GLU A 1 84 ? 62.392 31.477 -59.324 1.00 50.19 84 GLU A N 1
ATOM 634 C CA . GLU A 1 84 ? 62.565 31.700 -60.761 1.00 50.19 84 GLU A CA 1
ATOM 635 C C . GLU A 1 84 ? 61.677 30.728 -61.553 1.00 50.19 84 GLU A C 1
ATOM 637 O O . GLU A 1 84 ? 61.971 29.545 -61.735 1.00 50.19 84 GLU A O 1
ATOM 642 N N . GLY A 1 85 ? 60.534 31.253 -62.004 1.00 54.09 85 GLY A N 1
ATOM 643 C CA . GLY A 1 85 ? 59.350 30.497 -62.431 1.00 54.09 85 GLY A CA 1
ATOM 644 C C . GLY A 1 85 ? 59.477 29.585 -63.657 1.00 54.09 85 GLY A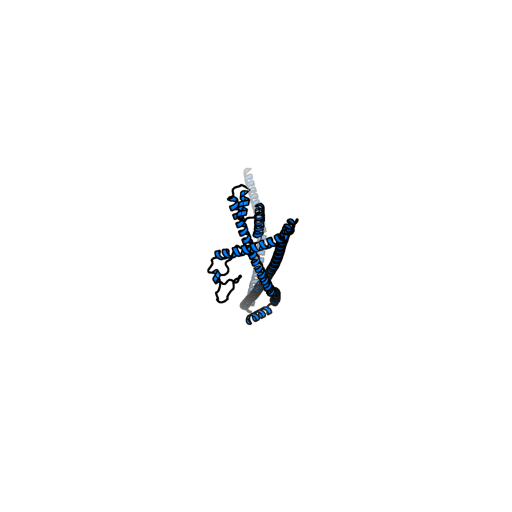 C 1
ATOM 645 O O . GLY A 1 85 ? 58.530 28.859 -63.933 1.00 54.09 85 GLY A O 1
ATOM 646 N N . ASN A 1 86 ? 60.614 29.562 -64.359 1.00 54.53 86 ASN A N 1
ATOM 647 C CA . ASN A 1 86 ? 60.819 28.670 -65.511 1.00 54.53 86 ASN A CA 1
ATOM 648 C C . ASN A 1 86 ? 61.788 27.509 -65.222 1.00 54.53 86 ASN A C 1
ATOM 650 O O . ASN A 1 86 ? 61.700 26.475 -65.879 1.00 54.53 86 ASN A O 1
ATOM 654 N N . ALA A 1 87 ? 62.676 27.634 -64.226 1.00 53.22 87 ALA A N 1
ATOM 655 C CA . ALA A 1 87 ? 63.586 26.553 -63.835 1.00 53.22 87 ALA A CA 1
ATOM 656 C C . ALA A 1 87 ? 62.882 25.513 -62.947 1.00 53.22 87 ALA A C 1
ATOM 658 O O . ALA A 1 87 ? 63.115 24.315 -63.096 1.00 53.22 87 ALA A O 1
ATOM 659 N N . ALA A 1 88 ? 61.952 25.959 -62.095 1.00 54.66 88 ALA A N 1
ATOM 660 C CA . ALA A 1 88 ? 61.159 25.085 -61.230 1.00 54.66 88 ALA A CA 1
ATOM 661 C C . ALA A 1 88 ? 60.299 24.081 -62.009 1.00 54.66 88 ALA A C 1
ATOM 663 O O . ALA A 1 88 ? 60.253 22.914 -61.642 1.00 54.66 88 ALA A O 1
ATOM 664 N N . ALA A 1 89 ? 59.690 24.492 -63.124 1.00 54.03 89 ALA A N 1
ATOM 665 C CA . ALA A 1 89 ? 58.884 23.592 -63.951 1.00 54.03 89 ALA A CA 1
ATOM 666 C C . ALA A 1 89 ? 59.720 22.470 -64.598 1.00 54.03 89 ALA A C 1
ATOM 668 O O . ALA A 1 89 ? 59.249 21.343 -64.711 1.00 54.03 89 ALA A O 1
ATOM 669 N N . SER A 1 90 ? 60.970 22.763 -64.975 1.00 57.22 90 SER A N 1
ATOM 670 C CA . SER A 1 90 ? 61.882 21.788 -65.592 1.00 57.22 90 SER A CA 1
ATOM 671 C C . SER A 1 90 ? 62.477 20.815 -64.561 1.00 57.22 90 SER A C 1
ATOM 673 O O . SER A 1 90 ? 62.612 19.625 -64.834 1.00 57.22 90 SER A O 1
ATOM 675 N N . VAL A 1 91 ? 62.764 21.292 -63.340 1.00 57.81 91 VAL A N 1
ATOM 676 C CA . VAL A 1 91 ? 63.239 20.451 -62.222 1.00 57.81 91 VAL A CA 1
ATOM 677 C C . VAL A 1 91 ? 62.124 19.535 -61.699 1.00 57.81 91 VAL A C 1
ATOM 679 O O . VAL A 1 91 ? 62.365 18.352 -61.485 1.00 57.81 91 VAL A O 1
ATOM 682 N N . LEU A 1 92 ? 60.888 20.033 -61.591 1.00 57.25 92 LEU A N 1
ATOM 683 C CA . LEU A 1 92 ? 59.723 19.229 -61.194 1.00 57.25 92 LEU A CA 1
ATOM 684 C C . LEU A 1 92 ? 59.353 18.167 -62.249 1.00 57.25 92 LEU A C 1
ATOM 686 O O . LEU A 1 92 ? 58.951 17.060 -61.896 1.00 57.25 92 LEU A O 1
ATOM 690 N N . GLN A 1 93 ? 59.550 18.459 -63.542 1.00 57.59 93 GLN A N 1
ATOM 691 C CA . GLN A 1 93 ? 59.401 17.466 -64.615 1.00 57.59 93 GLN A CA 1
ATOM 692 C C . GLN A 1 93 ? 60.503 16.397 -64.595 1.00 57.59 93 GLN A C 1
ATOM 694 O O . GLN A 1 93 ? 60.225 15.242 -64.915 1.00 57.59 93 GLN A O 1
ATOM 699 N N . ALA A 1 94 ? 61.730 16.747 -64.195 1.00 56.53 94 ALA A N 1
ATOM 700 C CA . ALA A 1 94 ? 62.829 15.791 -64.058 1.00 56.53 94 ALA A CA 1
ATOM 701 C C . ALA A 1 94 ? 62.621 14.803 -62.892 1.00 56.53 94 ALA A C 1
ATOM 703 O O . ALA A 1 94 ? 63.059 13.659 -62.989 1.00 56.53 94 ALA A O 1
ATOM 704 N N . GLU A 1 95 ? 61.910 15.213 -61.836 1.00 57.16 95 GLU A N 1
ATOM 705 C CA . GLU A 1 95 ? 61.488 14.339 -60.726 1.00 57.16 95 GLU A CA 1
ATOM 706 C C . GLU A 1 95 ? 60.159 13.604 -60.989 1.00 57.16 95 GLU A C 1
ATOM 708 O O . GLU A 1 95 ? 59.662 12.883 -60.129 1.00 57.16 95 GLU A O 1
ATOM 713 N N . GLY A 1 96 ? 59.589 13.729 -62.194 1.00 54.03 96 GLY A N 1
ATOM 714 C CA . GLY A 1 96 ? 58.414 12.958 -62.600 1.00 54.03 96 GLY A CA 1
ATOM 715 C C . GLY A 1 96 ? 57.080 13.473 -62.051 1.00 54.03 96 GLY A C 1
ATOM 716 O O . GLY A 1 96 ? 56.120 12.707 -62.000 1.00 54.03 96 GLY A O 1
ATOM 717 N N . LEU A 1 97 ? 56.974 14.757 -61.688 1.00 56.69 97 LEU A N 1
ATOM 718 C CA . LEU A 1 97 ? 55.733 15.401 -61.236 1.00 56.69 97 LEU A CA 1
ATOM 719 C C . LEU A 1 97 ? 55.137 16.257 -62.372 1.00 56.69 97 LEU A C 1
ATOM 721 O O . LEU A 1 97 ? 55.624 17.338 -62.690 1.00 56.69 97 LEU A O 1
ATOM 725 N N . TRP A 1 98 ? 54.065 15.770 -63.007 1.00 49.94 98 TRP A N 1
ATOM 726 C CA . TRP A 1 98 ? 53.558 16.297 -64.292 1.00 49.94 98 TRP A CA 1
ATOM 727 C C . TRP A 1 98 ? 52.449 17.358 -64.163 1.00 49.94 98 TRP A C 1
ATOM 729 O O . TRP A 1 98 ? 51.923 17.828 -65.172 1.00 49.94 98 TRP A O 1
ATOM 739 N N . CYS A 1 99 ? 52.051 17.740 -62.948 1.00 54.81 99 CYS A N 1
ATOM 740 C CA . CYS A 1 99 ? 50.809 18.490 -62.736 1.00 54.81 99 CYS A CA 1
ATOM 741 C C . CYS A 1 99 ? 51.035 19.974 -62.393 1.00 54.81 99 CYS A C 1
ATOM 743 O O . CYS A 1 99 ? 51.880 20.330 -61.577 1.00 54.81 99 CYS A O 1
ATOM 745 N N . ASN A 1 100 ? 50.213 20.849 -62.990 1.00 56.66 100 ASN A N 1
ATOM 746 C CA . ASN A 1 100 ? 50.174 22.288 -62.706 1.00 56.66 100 ASN A CA 1
ATOM 747 C C . ASN A 1 100 ? 49.820 22.566 -61.230 1.00 56.66 100 ASN A C 1
ATOM 749 O O . ASN A 1 100 ? 48.821 22.047 -60.734 1.00 56.66 100 ASN A O 1
ATOM 753 N N . SER A 1 101 ? 50.549 23.477 -60.569 1.00 58.22 101 SER A N 1
ATOM 754 C CA . SER A 1 101 ? 50.386 23.861 -59.145 1.00 58.22 101 SER A CA 1
ATOM 755 C C . SER A 1 101 ? 48.938 24.147 -58.711 1.00 58.22 101 SER A C 1
ATOM 757 O O . SER A 1 101 ? 48.543 23.830 -57.595 1.00 58.22 101 SER A O 1
ATOM 759 N N . LYS A 1 102 ? 48.116 24.708 -59.606 1.00 59.91 102 LYS A N 1
ATOM 760 C CA . LYS A 1 102 ? 46.704 25.032 -59.331 1.00 59.91 102 LYS A CA 1
ATOM 761 C C . LYS A 1 102 ? 45.818 23.794 -59.159 1.00 59.91 102 LYS A C 1
ATOM 763 O O . LYS A 1 102 ? 44.803 23.858 -58.475 1.00 59.91 102 LYS A O 1
ATOM 768 N N . ILE A 1 103 ? 46.185 22.676 -59.789 1.00 64.81 103 ILE A N 1
ATOM 769 C CA . ILE A 1 103 ? 45.444 21.414 -59.691 1.00 64.81 103 ILE A CA 1
ATOM 770 C C . ILE A 1 103 ? 45.648 20.819 -58.297 1.00 64.81 103 ILE A C 1
ATOM 772 O O . ILE A 1 103 ? 44.672 20.413 -57.675 1.00 64.81 103 ILE A O 1
ATOM 776 N N . TYR A 1 104 ? 46.874 20.870 -57.769 1.00 63.22 104 TYR A N 1
ATOM 777 C CA . TYR A 1 104 ? 47.180 20.425 -56.408 1.00 63.22 104 TYR A CA 1
ATOM 778 C C . TYR A 1 104 ? 46.445 21.238 -55.345 1.00 63.22 104 TYR A C 1
ATOM 780 O O . TYR A 1 104 ? 45.831 20.650 -54.462 1.00 63.22 104 TYR A O 1
ATOM 788 N N . GLU A 1 105 ? 46.412 22.567 -55.470 1.00 62.44 105 GLU A N 1
ATOM 789 C CA . GLU A 1 105 ? 45.668 23.421 -54.533 1.00 62.44 105 GLU A CA 1
ATOM 790 C C . GLU A 1 105 ? 44.162 23.119 -54.551 1.00 62.44 105 GLU A C 1
ATOM 792 O O . GLU A 1 105 ? 43.544 23.008 -53.494 1.00 62.44 105 GLU A O 1
ATOM 797 N N . SER A 1 106 ? 43.581 22.907 -55.739 1.00 66.69 106 SER A N 1
ATOM 798 C CA . SER A 1 106 ? 42.164 22.535 -55.868 1.00 66.69 106 SER A CA 1
ATOM 799 C C . SER A 1 106 ? 41.853 21.126 -55.349 1.00 66.69 106 SER A C 1
ATOM 801 O O . SER A 1 106 ? 40.771 20.875 -54.816 1.00 66.69 106 SER A O 1
ATOM 803 N N . LEU A 1 107 ? 42.805 20.199 -55.484 1.00 66.81 107 LEU A N 1
ATOM 804 C CA . LEU A 1 107 ? 42.677 18.829 -55.003 1.00 66.81 107 LEU A CA 1
ATOM 805 C C . LEU A 1 107 ? 42.784 18.798 -53.477 1.00 66.81 107 LEU A C 1
ATOM 807 O O . LEU A 1 107 ? 41.953 18.172 -52.831 1.00 66.81 107 LEU A O 1
ATOM 811 N N . TYR A 1 108 ? 43.714 19.556 -52.901 1.00 67.81 108 TYR A N 1
ATOM 812 C CA . TYR A 1 108 ? 43.863 19.729 -51.459 1.00 67.81 108 TYR A CA 1
ATOM 813 C C . TYR A 1 108 ? 42.626 20.381 -50.814 1.00 67.81 108 TYR A C 1
ATOM 815 O O . TYR A 1 108 ? 42.108 19.877 -49.813 1.00 67.81 108 TYR A O 1
ATOM 823 N N . SER A 1 109 ? 42.073 21.449 -51.406 1.00 67.00 109 SER A N 1
ATOM 824 C CA . SER A 1 109 ? 40.837 22.070 -50.902 1.00 67.00 109 SER A CA 1
ATOM 825 C C . SER A 1 109 ? 39.632 21.125 -50.998 1.00 67.00 109 SER A C 1
ATOM 827 O O . SER A 1 109 ? 38.869 20.994 -50.046 1.00 67.00 109 SER A O 1
ATOM 829 N N . SER A 1 110 ? 39.486 20.393 -52.107 1.00 68.31 110 SER A N 1
ATOM 830 C CA . SER A 1 110 ? 38.403 19.411 -52.252 1.00 68.31 110 SER A CA 1
ATOM 831 C C . SER A 1 110 ? 38.544 18.227 -51.288 1.00 68.31 110 SER A C 1
ATOM 833 O O . SER A 1 110 ? 37.534 17.669 -50.855 1.00 68.31 110 SER A O 1
ATOM 835 N N . LEU A 1 111 ? 39.773 17.816 -50.969 1.00 65.44 111 LEU A N 1
ATOM 836 C CA . LEU A 1 111 ? 40.042 16.681 -50.090 1.00 65.44 111 LEU A CA 1
ATOM 837 C C . LEU A 1 111 ? 39.780 17.060 -48.629 1.00 65.44 111 LEU A C 1
ATOM 839 O O . LEU A 1 111 ? 39.071 16.342 -47.929 1.00 65.44 111 LEU A O 1
ATOM 843 N N . THR A 1 112 ? 40.237 18.233 -48.195 1.00 65.62 112 THR A N 1
ATOM 844 C CA . THR A 1 112 ? 39.957 18.761 -46.849 1.00 65.62 112 THR A CA 1
ATOM 845 C C . THR A 1 112 ? 38.456 18.948 -46.584 1.00 65.62 112 THR A C 1
ATOM 847 O O . THR A 1 112 ? 37.973 18.589 -45.507 1.00 65.62 112 THR A O 1
ATOM 850 N N . GLU A 1 113 ? 37.684 19.406 -47.574 1.00 67.62 113 GLU A N 1
ATOM 851 C CA . GLU A 1 113 ? 36.217 19.480 -47.488 1.00 67.62 113 GLU A CA 1
ATOM 852 C C . GLU A 1 113 ? 35.558 18.091 -47.406 1.00 67.62 113 GLU A C 1
ATOM 854 O O . GLU A 1 113 ? 34.669 17.862 -46.575 1.00 67.62 113 GLU A O 1
ATOM 859 N N . ALA A 1 114 ? 36.014 17.133 -48.219 1.00 58.84 114 ALA A N 1
ATOM 860 C CA . ALA A 1 114 ? 35.513 15.760 -48.186 1.00 58.84 114 ALA A CA 1
ATOM 861 C C . ALA A 1 114 ? 35.775 15.095 -46.823 1.00 58.84 114 ALA A C 1
ATOM 863 O O . ALA A 1 114 ? 34.867 14.481 -46.254 1.00 58.84 114 ALA A O 1
ATOM 864 N N . VAL A 1 115 ? 36.964 15.294 -46.255 1.00 61.50 115 VAL A N 1
ATOM 865 C CA . VAL A 1 115 ? 37.377 14.768 -44.945 1.00 61.50 115 VAL A CA 1
ATOM 866 C C . VAL A 1 115 ? 36.568 15.384 -43.811 1.00 61.50 115 VAL A C 1
ATOM 868 O O . VAL A 1 115 ? 36.071 14.659 -42.945 1.00 61.50 115 VAL A O 1
ATOM 871 N N . ALA A 1 116 ? 36.352 16.702 -43.830 1.00 60.03 116 ALA A N 1
ATOM 872 C CA . ALA A 1 116 ? 35.499 17.374 -42.852 1.00 60.03 116 ALA A CA 1
ATOM 873 C C . ALA A 1 116 ? 34.060 16.825 -42.888 1.00 60.03 116 ALA A C 1
ATOM 875 O O . ALA A 1 116 ? 33.472 16.535 -41.844 1.00 60.03 116 ALA A O 1
ATOM 876 N N . SER A 1 117 ? 33.516 16.584 -44.086 1.00 59.28 117 SER A N 1
ATOM 877 C CA . SER A 1 117 ? 32.178 15.999 -44.250 1.00 59.28 117 SER A CA 1
ATOM 878 C C . SER A 1 117 ? 32.087 14.531 -43.798 1.00 59.28 117 SER A C 1
ATOM 880 O O . SER A 1 117 ? 31.009 14.054 -43.432 1.00 59.28 117 SER A O 1
ATOM 882 N N . GLN A 1 118 ? 33.210 13.807 -43.813 1.00 57.69 118 GLN A N 1
ATOM 883 C CA . GLN A 1 118 ? 33.296 12.398 -43.437 1.00 57.69 118 GLN A CA 1
ATOM 884 C C . GLN A 1 118 ? 33.516 12.212 -41.930 1.00 57.69 118 GLN A C 1
ATOM 886 O O . GLN A 1 118 ? 32.913 11.310 -41.348 1.00 57.69 118 GLN A O 1
ATOM 891 N N . LYS A 1 119 ? 34.287 13.093 -41.277 1.00 57.97 119 LYS A N 1
ATOM 892 C CA . LYS A 1 119 ? 34.442 13.123 -39.809 1.00 57.97 119 LYS A CA 1
ATOM 893 C C . LYS A 1 119 ? 33.127 13.423 -39.086 1.00 57.97 119 LYS A C 1
ATOM 895 O O . LYS A 1 119 ? 32.854 12.836 -38.051 1.00 57.97 119 LYS A O 1
ATOM 900 N N . LEU A 1 120 ? 32.252 14.233 -39.682 1.00 53.22 120 LEU A N 1
ATOM 901 C CA . LEU A 1 120 ? 30.896 14.478 -39.166 1.00 53.22 120 LEU A CA 1
ATOM 902 C C . LEU A 1 120 ? 29.960 13.256 -39.260 1.00 53.22 120 LEU A C 1
ATOM 904 O O . LEU A 1 120 ? 28.862 13.269 -38.708 1.00 53.22 120 LEU A O 1
ATOM 908 N N . ARG A 1 121 ? 30.360 12.211 -39.992 1.00 49.91 121 ARG A N 1
ATOM 909 C CA . ARG A 1 121 ? 29.509 11.079 -40.379 1.00 49.91 121 ARG A CA 1
ATOM 910 C C . ARG A 1 121 ? 29.681 9.850 -39.483 1.00 49.91 121 ARG A C 1
ATOM 912 O O . ARG A 1 121 ? 28.881 8.925 -39.588 1.00 49.91 121 ARG A O 1
ATOM 919 N N . MET A 1 122 ? 30.696 9.830 -38.619 1.00 43.19 122 MET A N 1
ATOM 920 C CA . MET A 1 122 ? 30.956 8.733 -37.687 1.00 43.19 122 MET A CA 1
ATOM 921 C C . MET A 1 122 ? 30.980 9.273 -36.252 1.00 43.19 122 MET A C 1
ATOM 923 O O . MET A 1 122 ? 31.797 10.142 -35.965 1.00 43.19 122 MET A O 1
ATOM 927 N N . PRO A 1 123 ? 30.132 8.773 -35.335 1.00 44.22 123 PRO A N 1
ATOM 928 C CA . PRO A 1 123 ? 30.340 9.015 -33.914 1.00 44.22 123 PRO A CA 1
ATOM 929 C C . PRO A 1 123 ? 31.648 8.335 -33.492 1.00 44.22 123 PRO A C 1
ATOM 931 O O . PRO A 1 123 ? 31.832 7.134 -33.714 1.00 44.22 123 PRO A O 1
ATOM 934 N N . GLU A 1 124 ? 32.570 9.103 -32.915 1.00 39.22 124 GLU A N 1
ATOM 935 C CA . GLU A 1 124 ? 33.777 8.576 -32.284 1.00 39.22 124 GLU A CA 1
ATOM 936 C C . GLU A 1 124 ? 33.350 7.694 -31.102 1.00 39.22 124 GLU A C 1
ATOM 938 O O . GLU A 1 124 ? 32.932 8.173 -30.050 1.00 39.22 124 GLU A O 1
ATOM 943 N N . PHE A 1 125 ? 33.386 6.374 -31.283 1.00 40.78 125 PHE A N 1
ATOM 944 C CA . PHE A 1 125 ? 33.291 5.444 -30.163 1.00 40.78 125 PHE A CA 1
ATOM 945 C C . PHE A 1 125 ? 34.675 5.361 -29.514 1.00 40.78 125 PHE A C 1
ATOM 947 O O . PHE A 1 125 ? 35.463 4.480 -29.850 1.00 40.78 125 PHE A O 1
ATOM 954 N N . GLU A 1 126 ? 34.979 6.301 -28.619 1.00 35.56 126 GLU A N 1
ATOM 955 C CA . GLU A 1 126 ? 36.240 6.320 -27.862 1.00 35.56 126 GLU A CA 1
ATOM 956 C C . GLU A 1 126 ? 36.278 5.340 -26.675 1.00 35.56 126 GLU A C 1
ATOM 958 O O . GLU A 1 126 ? 37.320 5.189 -26.046 1.00 35.56 126 GLU A O 1
ATOM 963 N N . GLU A 1 127 ? 35.211 4.595 -26.374 1.00 35.94 127 GLU A N 1
ATOM 964 C CA . GLU A 1 127 ? 35.223 3.663 -25.239 1.00 35.94 127 GLU A CA 1
ATOM 965 C C . GLU A 1 127 ? 35.189 2.191 -25.670 1.00 35.94 127 GLU A C 1
ATOM 967 O O . GLU A 1 127 ? 34.136 1.571 -25.845 1.00 35.94 127 GLU A O 1
ATOM 972 N N . GLU A 1 128 ? 36.382 1.588 -25.740 1.00 35.78 128 GLU A N 1
ATOM 973 C CA . GLU A 1 128 ? 36.572 0.174 -25.409 1.00 35.78 128 GLU A CA 1
ATOM 974 C C . GLU A 1 128 ? 36.188 -0.043 -23.937 1.00 35.78 128 GLU A C 1
ATOM 976 O O . GLU A 1 128 ? 37.018 -0.090 -23.029 1.00 35.78 128 GLU A O 1
ATOM 981 N N . VAL A 1 129 ? 34.885 -0.180 -23.688 1.00 34.72 129 VAL A N 1
ATOM 982 C CA . VAL A 1 129 ? 34.374 -0.671 -22.412 1.00 34.72 129 VAL A CA 1
ATOM 983 C C . VAL A 1 129 ? 34.823 -2.120 -22.246 1.00 34.72 129 VAL A C 1
ATOM 985 O O . VAL A 1 129 ? 34.317 -3.050 -22.876 1.00 34.72 129 VAL A O 1
ATOM 988 N N . VAL A 1 130 ? 35.803 -2.268 -21.362 1.00 36.28 130 VAL A N 1
ATOM 989 C CA . VAL A 1 130 ? 36.187 -3.431 -20.562 1.00 36.28 130 VAL A CA 1
ATOM 990 C C . VAL A 1 130 ? 35.010 -4.385 -20.311 1.00 36.28 130 VAL A C 1
ATOM 992 O O . VAL A 1 130 ? 34.354 -4.322 -19.279 1.00 36.28 130 VAL A O 1
ATOM 995 N N . LEU A 1 131 ? 34.749 -5.316 -21.227 1.00 36.91 131 LEU A N 1
ATOM 996 C CA . LEU A 1 131 ? 33.898 -6.483 -20.985 1.00 36.91 131 LEU A CA 1
ATOM 997 C C . LEU A 1 131 ? 34.381 -7.657 -21.838 1.00 36.91 131 LEU A C 1
ATOM 999 O O . LEU A 1 131 ? 33.799 -7.959 -22.878 1.00 36.91 131 LEU A O 1
ATOM 1003 N N . ARG A 1 132 ? 35.449 -8.324 -21.379 1.00 32.38 132 ARG A N 1
ATOM 1004 C CA . ARG A 1 132 ? 35.727 -9.758 -21.619 1.00 32.38 132 ARG A CA 1
ATOM 1005 C C . ARG A 1 132 ? 36.900 -10.249 -20.763 1.00 32.38 132 ARG A C 1
ATOM 1007 O O . ARG A 1 132 ? 37.921 -10.712 -21.255 1.00 32.38 132 ARG A O 1
ATOM 1014 N N . SER A 1 133 ? 36.716 -10.206 -19.448 1.00 33.50 133 SER A N 1
ATOM 1015 C CA . SER A 1 133 ? 37.377 -11.124 -18.519 1.00 33.50 133 SER A CA 1
ATOM 1016 C C . SER A 1 133 ? 36.348 -12.159 -18.053 1.00 33.50 133 SER A C 1
ATOM 1018 O O . SER A 1 133 ? 35.627 -11.930 -17.089 1.00 33.50 133 SER A O 1
ATOM 1020 N N . SER A 1 134 ? 36.218 -13.284 -18.770 1.00 30.12 134 SER A N 1
ATOM 1021 C CA . SER A 1 134 ? 35.843 -14.594 -18.188 1.00 30.12 134 SER A CA 1
ATOM 1022 C C . SER A 1 134 ? 35.715 -15.724 -19.231 1.00 30.12 134 SER A C 1
ATOM 1024 O O . SER A 1 134 ? 34.731 -15.794 -19.958 1.00 30.12 134 SER A O 1
ATOM 1026 N N . LEU A 1 135 ? 36.676 -16.666 -19.153 1.00 31.08 135 LEU A N 1
ATOM 1027 C CA . LEU A 1 135 ? 36.576 -18.127 -19.407 1.00 31.08 135 LEU A CA 1
ATOM 1028 C C . LEU A 1 135 ? 36.570 -18.661 -20.867 1.00 31.08 135 LEU A C 1
ATOM 1030 O O . LEU A 1 135 ? 36.109 -17.986 -21.779 1.00 31.08 135 LEU A O 1
ATOM 1034 N N . PRO A 1 136 ? 37.005 -19.924 -21.093 1.00 37.50 136 PRO A N 1
ATOM 1035 C CA . PRO A 1 136 ? 38.381 -20.421 -20.993 1.00 37.50 136 PRO A CA 1
ATOM 1036 C C . PRO A 1 136 ? 38.898 -20.974 -22.344 1.00 37.50 136 PRO A C 1
ATOM 1038 O O . PRO A 1 136 ? 38.138 -21.247 -23.270 1.00 37.50 136 PRO A O 1
ATOM 1041 N N . HIS A 1 137 ? 40.218 -21.158 -22.442 1.00 39.41 137 HIS A N 1
ATOM 1042 C CA . HIS A 1 137 ? 40.890 -21.850 -23.546 1.00 39.41 137 HIS A CA 1
ATOM 1043 C C . HIS A 1 137 ? 40.362 -23.278 -23.749 1.00 39.41 137 HIS A C 1
ATOM 1045 O O . HIS A 1 137 ? 40.322 -24.062 -22.802 1.00 39.41 137 HIS A O 1
ATOM 1051 N N . ASN A 1 138 ? 40.082 -23.635 -25.004 1.00 30.16 138 ASN A N 1
ATOM 1052 C CA . ASN A 1 138 ? 40.221 -25.004 -25.483 1.00 30.16 138 ASN A CA 1
ATOM 1053 C C . ASN A 1 138 ? 40.842 -24.966 -26.884 1.00 30.16 138 ASN A C 1
ATOM 1055 O O . ASN A 1 138 ? 40.358 -24.265 -27.775 1.00 30.16 138 ASN A O 1
ATOM 1059 N N . SER A 1 139 ? 41.973 -25.650 -27.012 1.00 46.34 139 SER A N 1
ATOM 1060 C CA . SER A 1 139 ? 42.770 -25.818 -28.223 1.00 46.34 139 SER A CA 1
ATOM 1061 C C . SER A 1 139 ? 42.035 -26.667 -29.265 1.00 46.34 139 SER A C 1
ATOM 1063 O O . SER A 1 139 ? 41.195 -27.490 -28.917 1.00 46.34 139 SER A O 1
ATOM 1065 N N . ASP A 1 140 ? 42.414 -26.473 -30.531 1.00 39.62 140 ASP A N 1
ATOM 1066 C CA . ASP A 1 140 ? 42.078 -27.295 -31.710 1.00 39.62 140 ASP A CA 1
ATOM 1067 C C . ASP A 1 140 ? 40.903 -26.861 -32.595 1.00 39.62 140 ASP A C 1
ATOM 1069 O O . ASP A 1 140 ? 40.190 -27.680 -33.175 1.00 39.62 140 ASP A O 1
ATOM 1073 N N . GLN A 1 141 ? 40.795 -25.559 -32.861 1.00 39.94 141 GLN A N 1
ATOM 1074 C CA . GLN A 1 141 ? 40.226 -25.097 -34.129 1.00 39.94 141 GLN A CA 1
ATOM 1075 C C . GLN A 1 141 ? 41.236 -24.228 -34.872 1.00 39.94 141 GLN A C 1
ATOM 1077 O O . GLN A 1 141 ? 41.640 -23.166 -34.404 1.00 39.94 141 GLN A O 1
ATOM 1082 N N . LYS A 1 142 ? 41.641 -24.699 -36.058 1.00 45.19 142 LYS A N 1
ATOM 1083 C CA . LYS A 1 142 ? 42.364 -23.917 -37.065 1.00 45.19 142 LYS A CA 1
ATOM 1084 C C . LYS A 1 142 ? 41.449 -22.785 -37.536 1.00 45.19 142 LYS A C 1
ATOM 1086 O O . LYS A 1 142 ? 40.744 -22.916 -38.533 1.00 45.19 142 LYS A O 1
ATOM 1091 N N . VAL A 1 143 ? 41.418 -21.694 -36.779 1.00 37.19 143 VAL A N 1
ATOM 1092 C CA . VAL A 1 143 ? 40.744 -20.457 -37.166 1.00 37.19 143 VAL A CA 1
ATOM 1093 C C . VAL A 1 143 ? 41.642 -19.771 -38.185 1.00 37.19 143 VAL A C 1
ATOM 1095 O O . VAL A 1 143 ? 42.639 -19.144 -37.838 1.00 37.19 143 VAL A O 1
ATOM 1098 N N . ALA A 1 144 ? 41.309 -19.934 -39.462 1.00 36.31 144 ALA A N 1
ATOM 1099 C CA . ALA A 1 144 ? 41.835 -19.073 -40.505 1.00 36.31 144 ALA A CA 1
ATOM 1100 C C . ALA A 1 144 ? 41.327 -17.647 -40.246 1.00 36.31 144 ALA A C 1
ATOM 1102 O O . ALA A 1 144 ? 40.122 -17.391 -40.252 1.00 36.31 144 ALA A O 1
ATOM 1103 N N . THR A 1 145 ? 42.241 -16.718 -39.982 1.00 42.91 145 THR A N 1
ATOM 1104 C CA . THR A 1 145 ? 41.929 -15.292 -39.883 1.00 42.91 145 THR A CA 1
ATOM 1105 C C . THR A 1 145 ? 41.636 -14.718 -41.273 1.00 42.91 145 THR A C 1
ATOM 1107 O O . THR A 1 145 ? 42.101 -15.241 -42.285 1.00 42.91 145 THR A O 1
ATOM 1110 N N . PHE A 1 146 ? 40.866 -13.625 -41.286 1.00 44.19 146 PHE A N 1
ATOM 1111 C CA . PHE A 1 146 ? 40.103 -12.956 -42.361 1.00 44.19 146 PHE A CA 1
ATOM 1112 C C . PHE A 1 146 ? 40.771 -12.705 -43.740 1.00 44.19 146 PHE A C 1
ATOM 1114 O O . PHE A 1 146 ? 40.129 -12.130 -44.613 1.00 44.19 146 PHE A O 1
ATOM 1121 N N . LEU A 1 147 ? 42.020 -13.124 -43.958 1.00 45.38 147 LEU A N 1
ATOM 1122 C CA . LEU A 1 147 ? 42.779 -12.975 -45.209 1.00 45.38 147 LEU A CA 1
ATOM 1123 C C . LEU A 1 147 ? 43.603 -14.225 -45.604 1.00 45.38 147 LEU A C 1
ATOM 1125 O O . LEU A 1 147 ? 44.385 -14.164 -46.544 1.00 45.38 147 LEU A O 1
ATOM 1129 N N . GLY A 1 148 ? 43.444 -15.371 -44.928 1.00 41.97 148 GLY A N 1
ATOM 1130 C CA . GLY A 1 148 ? 44.068 -16.638 -45.353 1.00 41.97 148 GLY A CA 1
ATOM 1131 C C . GLY A 1 148 ? 45.571 -16.785 -45.071 1.00 41.97 148 GLY A C 1
ATOM 1132 O O . GLY A 1 148 ? 46.191 -17.715 -45.581 1.00 41.97 148 GLY A O 1
ATOM 1133 N N . LEU A 1 149 ? 46.167 -15.923 -44.244 1.00 43.75 149 LEU A N 1
ATOM 1134 C CA . LEU A 1 149 ? 47.575 -16.040 -43.847 1.00 43.75 149 LEU A CA 1
ATOM 1135 C C . LEU A 1 149 ? 47.727 -16.864 -42.560 1.00 43.75 149 LEU A C 1
ATOM 1137 O O . LEU A 1 149 ? 47.061 -16.606 -41.556 1.00 43.75 149 LEU A O 1
ATOM 1141 N N . ALA A 1 150 ? 48.619 -17.858 -42.599 1.00 48.44 150 ALA A N 1
ATOM 1142 C CA . ALA A 1 150 ? 48.946 -18.704 -41.454 1.00 48.44 150 ALA A CA 1
ATOM 1143 C C . ALA A 1 150 ? 49.627 -17.892 -40.329 1.00 48.44 150 ALA A C 1
ATOM 1145 O O . ALA A 1 150 ? 50.434 -17.003 -40.626 1.00 48.44 150 ALA A O 1
ATOM 1146 N N . PRO A 1 151 ? 49.359 -18.213 -39.045 1.00 48.50 151 PRO A N 1
ATOM 1147 C CA . PRO A 1 151 ? 49.834 -17.448 -37.882 1.00 48.50 151 PRO A CA 1
ATOM 1148 C C . PRO A 1 151 ? 51.365 -17.375 -37.752 1.00 48.50 151 PRO A C 1
ATOM 1150 O O . PRO A 1 151 ? 51.882 -16.529 -37.026 1.00 48.50 151 PRO A O 1
ATOM 1153 N N . GLU A 1 152 ? 52.095 -18.206 -38.492 1.00 45.50 152 GLU A N 1
ATOM 1154 C CA . GLU A 1 152 ? 53.560 -18.252 -38.521 1.00 45.50 152 GLU A CA 1
ATOM 1155 C C . GLU A 1 152 ? 54.184 -17.009 -39.197 1.00 45.50 152 GLU A C 1
ATOM 1157 O O . GLU A 1 152 ? 55.288 -16.599 -38.840 1.00 45.50 152 GLU A O 1
ATOM 1162 N N . HIS A 1 153 ? 53.449 -16.330 -40.090 1.00 44.25 153 HIS A N 1
ATOM 1163 C CA . HIS A 1 153 ? 53.914 -15.108 -40.769 1.00 44.25 153 HIS A CA 1
ATOM 1164 C C . HIS A 1 153 ? 53.653 -13.818 -39.976 1.00 44.25 153 HIS A C 1
ATOM 1166 O O . HIS A 1 153 ? 54.266 -12.786 -40.244 1.00 44.25 153 HIS A O 1
ATOM 1172 N N . VAL A 1 154 ? 52.760 -13.862 -38.982 1.00 51.75 154 VAL A N 1
ATOM 1173 C CA . VAL A 1 154 ? 52.428 -12.700 -38.137 1.00 51.75 154 VAL A CA 1
ATOM 1174 C C . VAL A 1 154 ? 53.428 -12.552 -36.986 1.00 51.75 154 VAL A C 1
ATOM 1176 O O . VAL A 1 154 ? 53.671 -11.445 -36.516 1.00 51.75 154 VAL A O 1
ATOM 1179 N N . GLN A 1 155 ? 54.055 -13.648 -36.547 1.00 47.47 155 GLN A N 1
ATOM 1180 C CA . GLN A 1 155 ? 54.959 -13.625 -35.392 1.00 47.47 155 GLN A CA 1
ATOM 1181 C C . GLN A 1 155 ? 56.400 -13.213 -35.729 1.00 47.47 155 GLN A C 1
ATOM 1183 O O . GLN A 1 155 ? 57.126 -12.778 -34.841 1.00 47.47 155 GLN A O 1
ATOM 1188 N N . THR A 1 156 ? 56.821 -13.285 -36.994 1.00 46.81 156 THR A N 1
ATOM 1189 C CA . THR A 1 156 ? 58.188 -12.911 -37.413 1.00 46.81 156 THR A CA 1
ATOM 1190 C C . THR A 1 156 ? 58.318 -11.473 -37.916 1.00 46.81 156 THR A C 1
ATOM 1192 O O . THR A 1 156 ? 59.430 -10.986 -38.102 1.00 46.81 156 THR A O 1
ATOM 1195 N N . SER A 1 157 ? 57.210 -10.754 -38.099 1.00 41.78 157 SER A N 1
ATOM 1196 C CA . SER A 1 157 ? 57.209 -9.439 -38.739 1.00 41.78 157 SER A CA 1
ATOM 1197 C C . SER A 1 157 ? 56.334 -8.457 -37.972 1.00 41.78 157 SER A C 1
ATOM 1199 O O . SER A 1 157 ? 55.120 -8.416 -38.144 1.00 41.78 157 SER A O 1
ATOM 1201 N N . GLY A 1 158 ? 56.962 -7.636 -37.126 1.00 39.25 158 GLY A N 1
ATOM 1202 C CA . GLY A 1 158 ? 56.290 -6.521 -36.462 1.00 39.25 158 GLY A CA 1
ATOM 1203 C C . GLY A 1 158 ? 55.558 -5.624 -37.467 1.00 39.25 158 GLY A C 1
ATOM 1204 O O . GLY A 1 158 ? 55.998 -5.476 -38.606 1.00 39.25 158 GLY A O 1
ATOM 1205 N N . SER A 1 159 ? 54.462 -5.004 -37.020 1.00 50.62 159 SER A N 1
ATOM 1206 C CA . SER A 1 159 ? 53.486 -4.178 -37.762 1.00 50.62 159 SER A CA 1
ATOM 1207 C C . SER A 1 159 ? 54.032 -3.194 -38.821 1.00 50.62 159 SER A C 1
ATOM 1209 O O . SER A 1 159 ? 53.268 -2.712 -39.651 1.00 50.62 159 SER A O 1
ATOM 1211 N N . ARG A 1 160 ? 55.336 -2.892 -38.826 1.00 47.97 160 ARG A N 1
ATOM 1212 C CA . ARG A 1 160 ? 56.026 -2.060 -39.827 1.00 47.97 160 ARG A CA 1
ATOM 1213 C C . ARG A 1 160 ? 56.358 -2.798 -41.133 1.00 47.97 160 ARG A C 1
ATOM 1215 O O . ARG A 1 160 ? 56.459 -2.156 -42.172 1.00 47.97 160 ARG A O 1
ATOM 1222 N N . ASN A 1 161 ? 56.507 -4.122 -41.108 1.00 47.53 161 ASN A N 1
ATOM 1223 C CA . ASN A 1 161 ? 56.863 -4.905 -42.299 1.00 47.53 161 ASN A CA 1
ATOM 1224 C C . ASN A 1 161 ? 55.649 -5.194 -43.197 1.00 47.53 161 ASN A C 1
ATOM 1226 O O . ASN A 1 161 ? 55.797 -5.220 -44.413 1.00 47.53 161 ASN A O 1
ATOM 1230 N N . LEU A 1 162 ? 54.452 -5.331 -42.614 1.00 49.09 162 LEU A N 1
ATOM 1231 C CA . LEU A 1 162 ? 53.191 -5.431 -43.361 1.00 49.09 162 LEU A CA 1
ATOM 1232 C C . LEU A 1 162 ? 52.886 -4.130 -44.109 1.00 49.09 162 LEU A C 1
ATOM 1234 O O . LEU A 1 162 ? 52.576 -4.173 -45.291 1.00 49.09 162 LEU A O 1
ATOM 1238 N N . ALA A 1 163 ? 53.060 -2.975 -43.460 1.00 50.50 163 ALA A N 1
ATOM 1239 C CA . ALA A 1 163 ? 52.937 -1.678 -44.125 1.00 50.50 163 ALA A CA 1
ATOM 1240 C C . ALA A 1 163 ? 53.914 -1.563 -45.310 1.00 50.50 163 ALA A C 1
ATOM 1242 O O . ALA A 1 163 ? 53.506 -1.206 -46.407 1.00 50.50 163 ALA A O 1
ATOM 1243 N N . ARG A 1 164 ? 55.174 -1.988 -45.139 1.00 54.88 164 ARG A N 1
ATOM 1244 C CA . ARG A 1 164 ? 56.185 -1.984 -46.214 1.00 54.88 164 ARG A CA 1
ATOM 1245 C C . ARG A 1 164 ? 55.890 -2.910 -47.398 1.00 54.88 164 ARG A C 1
ATOM 1247 O O . ARG A 1 164 ? 56.484 -2.707 -48.445 1.00 54.88 164 ARG A O 1
ATOM 1254 N N . GLN A 1 165 ? 55.036 -3.921 -47.243 1.00 53.91 165 GLN A N 1
ATOM 1255 C CA . GLN A 1 165 ? 54.663 -4.838 -48.330 1.00 53.91 165 GLN A CA 1
ATOM 1256 C C . GLN A 1 165 ? 53.308 -4.487 -48.954 1.00 53.91 165 GLN A C 1
ATOM 1258 O O . GLN A 1 165 ? 53.137 -4.613 -50.160 1.00 53.91 165 GLN A O 1
ATOM 1263 N N . VAL A 1 166 ? 52.357 -4.004 -48.152 1.00 56.06 166 VAL A N 1
ATOM 1264 C CA . VAL A 1 166 ? 51.002 -3.665 -48.610 1.00 56.06 166 VAL A CA 1
ATOM 1265 C C . VAL A 1 166 ? 50.968 -2.319 -49.339 1.00 56.06 166 VAL A C 1
ATOM 1267 O O . VAL A 1 166 ? 50.218 -2.178 -50.300 1.00 56.06 166 VAL A O 1
ATOM 1270 N N . ILE A 1 167 ? 51.788 -1.348 -48.924 1.00 59.34 167 ILE A N 1
ATOM 1271 C CA . ILE A 1 167 ? 51.897 -0.039 -49.589 1.00 59.34 167 ILE A CA 1
ATOM 1272 C C . ILE A 1 167 ? 52.338 -0.182 -51.060 1.00 59.34 167 ILE A C 1
ATOM 1274 O O . ILE A 1 167 ? 51.575 0.257 -51.918 1.00 59.34 167 ILE A O 1
ATOM 1278 N N . PRO A 1 168 ? 53.441 -0.882 -51.402 1.00 68.56 168 PRO A N 1
ATOM 1279 C CA . PRO A 1 168 ? 53.847 -1.021 -52.802 1.00 68.56 168 PRO A CA 1
ATOM 1280 C C . PRO A 1 168 ? 52.868 -1.858 -53.643 1.00 68.56 168 PRO A C 1
ATOM 1282 O O . PRO A 1 168 ? 52.733 -1.625 -54.840 1.00 68.56 168 PRO A O 1
ATOM 1285 N N . GLU A 1 169 ? 52.132 -2.809 -53.052 1.00 57.16 169 GLU A N 1
ATOM 1286 C CA . GLU A 1 169 ? 51.064 -3.522 -53.775 1.00 57.16 169 GLU A CA 1
ATOM 1287 C C . GLU A 1 169 ? 49.850 -2.627 -54.068 1.00 57.16 169 GLU A C 1
ATOM 1289 O O . GLU A 1 169 ? 49.209 -2.765 -55.115 1.00 57.16 169 GLU A O 1
ATOM 1294 N N . LEU A 1 170 ? 49.508 -1.716 -53.154 1.00 63.00 170 LEU A N 1
ATOM 1295 C CA . LEU A 1 170 ? 48.449 -0.732 -53.369 1.00 63.00 170 LEU A CA 1
ATOM 1296 C C . LEU A 1 170 ? 48.867 0.315 -54.399 1.00 63.00 170 LEU A C 1
ATOM 1298 O O . LEU A 1 170 ? 48.067 0.610 -55.286 1.00 63.00 170 LEU A O 1
ATOM 1302 N N . GLU A 1 171 ? 50.104 0.804 -54.333 1.00 66.19 171 GLU A N 1
ATOM 1303 C CA . GLU A 1 171 ? 50.700 1.695 -55.333 1.00 66.19 171 GLU A CA 1
ATOM 1304 C C . GLU A 1 171 ? 50.685 1.035 -56.709 1.00 66.19 171 GLU A C 1
ATOM 1306 O O . GLU A 1 171 ? 50.087 1.582 -57.628 1.00 66.19 171 GLU A O 1
ATOM 1311 N N . HIS A 1 172 ? 51.167 -0.204 -56.832 1.00 71.25 172 HIS A N 1
ATOM 1312 C CA . HIS A 1 172 ? 51.142 -0.929 -58.101 1.00 71.25 172 HIS A CA 1
ATOM 1313 C C . HIS A 1 172 ? 49.716 -1.109 -58.653 1.00 71.25 172 HIS A C 1
ATOM 1315 O O . HIS A 1 172 ? 49.468 -0.973 -59.850 1.00 71.25 172 HIS A O 1
ATOM 1321 N N . ARG A 1 173 ? 48.723 -1.381 -57.795 1.00 64.88 173 ARG A N 1
ATOM 1322 C CA . ARG A 1 173 ? 47.315 -1.503 -58.223 1.00 64.88 173 ARG A CA 1
ATOM 1323 C C . ARG A 1 173 ? 46.685 -0.165 -58.597 1.00 64.88 173 ARG A C 1
ATOM 1325 O O . ARG A 1 173 ? 45.807 -0.140 -59.464 1.00 64.88 173 ARG A O 1
ATOM 1332 N N . LEU A 1 174 ? 47.075 0.917 -57.933 1.00 67.88 174 LEU A N 1
ATOM 1333 C CA . LEU A 1 174 ? 46.645 2.270 -58.269 1.00 67.88 174 LEU A CA 1
ATOM 1334 C C . LEU A 1 174 ? 47.285 2.715 -59.578 1.00 67.88 174 LEU A C 1
ATOM 1336 O O . LEU A 1 174 ? 46.559 3.170 -60.452 1.00 67.88 174 LEU A O 1
ATOM 1340 N N . GLU A 1 175 ? 48.576 2.472 -59.771 1.00 72.88 175 GLU A N 1
ATOM 1341 C CA . GLU A 1 175 ? 49.292 2.688 -61.026 1.00 72.88 175 GLU A CA 1
ATOM 1342 C C . GLU A 1 175 ? 48.660 1.900 -62.171 1.00 72.88 175 GLU A C 1
ATOM 1344 O O . GLU A 1 175 ? 48.392 2.472 -63.219 1.00 72.88 175 GLU A O 1
ATOM 1349 N N . LEU A 1 176 ? 48.311 0.624 -61.975 1.00 71.81 176 LEU A N 1
ATOM 1350 C CA . LEU A 1 176 ? 47.581 -0.170 -62.973 1.00 71.81 176 LEU A CA 1
ATOM 1351 C C . LEU A 1 176 ? 46.198 0.412 -63.297 1.00 71.81 176 LEU A C 1
ATOM 1353 O O . LEU A 1 176 ? 45.753 0.380 -64.442 1.00 71.81 176 LEU A O 1
ATOM 1357 N N . LYS A 1 177 ? 45.489 0.961 -62.305 1.00 69.69 177 LYS A N 1
ATOM 1358 C CA . LYS A 1 177 ? 44.189 1.598 -62.550 1.00 69.69 177 LYS A CA 1
ATOM 1359 C C . LYS A 1 177 ? 44.332 2.946 -63.239 1.00 69.69 177 LYS A C 1
ATOM 1361 O O . LYS A 1 177 ? 43.573 3.218 -64.163 1.00 69.69 177 LYS A O 1
ATOM 1366 N N . VAL A 1 178 ? 45.296 3.759 -62.830 1.00 69.75 178 VAL A N 1
ATOM 1367 C CA . VAL A 1 178 ? 45.604 5.052 -63.441 1.00 69.75 178 VAL A CA 1
ATOM 1368 C C . VAL A 1 178 ? 46.085 4.842 -64.873 1.00 69.75 178 VAL A C 1
ATOM 1370 O O . VAL A 1 178 ? 45.538 5.465 -65.770 1.00 69.75 178 VAL A O 1
ATOM 1373 N N . THR A 1 179 ? 46.987 3.895 -65.126 1.00 71.38 179 THR A N 1
ATOM 1374 C CA . THR A 1 179 ? 47.407 3.512 -66.484 1.00 71.38 179 THR A CA 1
ATOM 1375 C C . THR A 1 179 ? 46.257 2.930 -67.300 1.00 71.38 179 THR A C 1
ATOM 1377 O O . THR A 1 179 ? 46.136 3.284 -68.462 1.00 71.38 179 THR A O 1
ATOM 1380 N N . SER A 1 180 ? 45.337 2.146 -66.720 1.00 71.56 180 SER A N 1
ATOM 1381 C CA . SER A 1 180 ? 44.141 1.687 -67.449 1.00 71.56 180 SER A CA 1
ATOM 1382 C C . SER A 1 180 ? 43.196 2.834 -67.827 1.00 71.56 180 SER A C 1
ATOM 1384 O O . SER A 1 180 ? 42.625 2.831 -68.913 1.00 71.56 180 SER A O 1
ATOM 1386 N N . LEU A 1 181 ? 43.046 3.839 -66.958 1.00 69.56 181 LEU A N 1
ATOM 1387 C CA . LEU A 1 181 ? 42.252 5.035 -67.238 1.00 69.56 181 LEU A CA 1
ATOM 1388 C C . LEU A 1 181 ? 42.951 5.918 -68.274 1.00 69.56 181 LEU A C 1
ATOM 1390 O O . LEU A 1 181 ? 42.294 6.401 -69.189 1.00 69.56 181 LEU A O 1
ATOM 1394 N N . LEU A 1 182 ? 44.272 6.066 -68.177 1.00 68.38 182 LEU A N 1
ATOM 1395 C CA . LEU A 1 182 ? 45.096 6.771 -69.154 1.00 68.38 182 LEU A CA 1
ATOM 1396 C C . LEU A 1 182 ? 45.124 6.052 -70.504 1.00 68.38 182 LEU A C 1
ATOM 1398 O O . LEU A 1 182 ? 45.088 6.727 -71.515 1.00 68.38 182 LEU A O 1
ATOM 1402 N N . GLU A 1 183 ? 45.108 4.718 -70.560 1.00 69.44 183 GLU A N 1
ATOM 1403 C CA . GLU A 1 183 ? 44.951 3.958 -71.807 1.00 69.44 183 GLU A CA 1
ATOM 1404 C C . GLU A 1 183 ? 43.569 4.167 -72.426 1.00 69.44 183 GLU A C 1
ATOM 1406 O O . GLU A 1 183 ? 43.449 4.255 -73.642 1.00 69.44 183 GLU A O 1
ATOM 1411 N N . ILE A 1 184 ? 42.511 4.237 -71.614 1.00 62.81 184 ILE A N 1
ATOM 1412 C CA . ILE A 1 184 ? 41.152 4.516 -72.098 1.00 62.81 184 ILE A CA 1
ATOM 1413 C C . ILE A 1 184 ? 41.053 5.947 -72.644 1.00 62.81 184 ILE A C 1
ATOM 1415 O O . ILE A 1 184 ? 40.355 6.170 -73.632 1.00 62.81 184 ILE A O 1
ATOM 1419 N N . ILE A 1 185 ? 41.765 6.893 -72.028 1.00 58.94 185 ILE A N 1
ATOM 1420 C CA . ILE A 1 185 ? 41.878 8.281 -72.489 1.00 58.94 185 ILE A CA 1
ATOM 1421 C C . ILE A 1 185 ? 42.742 8.346 -73.765 1.00 58.94 185 ILE A C 1
ATOM 1423 O O . ILE A 1 185 ? 42.282 8.835 -74.789 1.00 58.94 185 ILE A O 1
ATOM 1427 N N . ALA A 1 186 ? 43.915 7.712 -73.781 1.00 60.62 186 ALA A N 1
ATOM 1428 C CA . ALA A 1 186 ? 44.843 7.704 -74.914 1.00 60.62 186 ALA A CA 1
ATOM 1429 C C . ALA A 1 186 ? 44.317 6.941 -76.143 1.00 60.62 186 ALA A C 1
ATOM 1431 O O . ALA A 1 186 ? 44.606 7.318 -77.274 1.00 60.62 186 ALA A O 1
ATOM 1432 N N . ARG A 1 187 ? 43.505 5.886 -75.960 1.00 57.84 187 ARG A N 1
ATOM 1433 C CA . ARG A 1 187 ? 42.779 5.222 -77.065 1.00 57.84 187 ARG A CA 1
ATOM 1434 C C . ARG A 1 187 ? 41.725 6.128 -77.703 1.00 57.84 187 ARG A C 1
ATOM 1436 O O . ARG A 1 187 ? 41.243 5.797 -78.781 1.00 57.84 187 ARG A O 1
ATOM 1443 N N . ARG A 1 188 ? 41.351 7.224 -77.039 1.00 50.19 188 ARG A N 1
ATOM 1444 C CA . ARG A 1 188 ? 40.384 8.209 -77.524 1.00 50.19 188 ARG A CA 1
ATOM 1445 C C . ARG A 1 188 ? 41.058 9.442 -78.128 1.00 50.19 188 ARG A C 1
ATOM 1447 O O . ARG A 1 188 ? 40.519 9.994 -79.075 1.00 50.19 188 ARG A O 1
ATOM 1454 N N . ASP A 1 189 ? 42.258 9.786 -77.666 1.00 49.81 189 ASP A N 1
ATOM 1455 C CA . ASP A 1 189 ? 43.073 10.884 -78.211 1.00 49.81 189 ASP A CA 1
ATOM 1456 C C . ASP A 1 189 ? 43.714 10.564 -79.582 1.00 49.81 189 ASP A C 1
ATOM 1458 O O . ASP A 1 189 ? 44.336 11.428 -80.194 1.00 49.81 189 ASP A O 1
ATOM 1462 N N . GLY A 1 190 ? 43.584 9.323 -80.071 1.00 49.94 190 GLY A N 1
ATOM 1463 C CA . GLY A 1 190 ? 44.076 8.893 -81.386 1.00 49.94 190 GLY A CA 1
ATOM 1464 C C . GLY A 1 190 ? 43.166 9.230 -82.575 1.00 49.94 190 GLY A C 1
ATOM 1465 O O . GLY A 1 190 ? 43.588 9.010 -83.708 1.00 49.94 190 GLY A O 1
ATOM 1466 N N . ASP A 1 191 ? 41.956 9.749 -82.336 1.00 45.06 191 ASP A N 1
ATOM 1467 C CA . ASP A 1 191 ? 41.097 10.321 -83.378 1.00 45.06 191 ASP A CA 1
ATOM 1468 C C . ASP A 1 191 ? 41.072 11.847 -83.213 1.00 45.06 191 ASP A C 1
ATOM 1470 O O . ASP A 1 191 ? 40.615 12.386 -82.205 1.00 45.06 191 ASP A O 1
ATOM 1474 N N . ASP A 1 192 ? 41.603 12.544 -84.215 1.00 45.00 192 ASP A N 1
ATOM 1475 C CA . ASP A 1 192 ? 41.671 13.999 -84.265 1.00 45.00 192 ASP A CA 1
ATOM 1476 C C . ASP A 1 192 ? 40.284 14.658 -84.097 1.00 45.00 192 ASP A C 1
ATOM 1478 O O . ASP A 1 192 ? 39.336 14.339 -84.816 1.00 45.00 192 ASP A O 1
ATOM 1482 N N . CYS A 1 193 ? 40.261 15.700 -83.252 1.00 40.72 193 CYS A N 1
ATOM 1483 C CA . CYS A 1 193 ? 39.278 16.792 -83.102 1.00 40.72 193 CYS A CA 1
ATOM 1484 C C . CYS A 1 193 ? 38.352 16.761 -81.857 1.00 40.72 193 CYS A C 1
ATOM 1486 O O . CYS A 1 193 ? 37.423 15.974 -81.743 1.00 40.72 193 CYS A O 1
ATOM 1488 N N . SER A 1 194 ? 38.520 17.788 -81.005 1.00 48.06 194 SER A N 1
ATOM 1489 C CA . SER A 1 194 ? 37.463 18.446 -80.202 1.00 48.06 194 SER A CA 1
ATOM 1490 C C . SER A 1 194 ? 36.840 17.729 -78.986 1.00 48.06 194 SER A C 1
ATOM 1492 O O . SER A 1 194 ? 35.763 18.141 -78.563 1.00 48.06 194 SER A O 1
ATOM 1494 N N . ASP A 1 195 ? 37.507 16.758 -78.353 1.00 48.59 195 ASP A N 1
ATOM 1495 C CA . ASP A 1 195 ? 36.894 15.929 -77.288 1.00 48.59 195 ASP A CA 1
ATOM 1496 C C . ASP A 1 195 ? 37.445 16.137 -75.847 1.00 48.59 195 ASP A C 1
ATOM 1498 O O . ASP A 1 195 ? 37.120 15.369 -74.940 1.00 48.59 195 ASP A O 1
ATOM 1502 N N . GLU A 1 196 ? 38.204 17.208 -75.556 1.00 52.97 196 GLU A N 1
ATOM 1503 C CA . GLU A 1 196 ? 38.667 17.518 -74.177 1.00 52.97 196 GLU A CA 1
ATOM 1504 C C . GLU A 1 196 ? 37.506 17.789 -73.188 1.00 52.97 196 GLU A C 1
ATOM 1506 O O . GLU A 1 196 ? 37.613 17.526 -71.984 1.00 52.97 196 GLU A O 1
ATOM 1511 N N . TYR A 1 197 ? 36.360 18.272 -73.686 1.00 50.41 197 TYR A N 1
ATOM 1512 C CA . TYR A 1 197 ? 35.144 18.465 -72.884 1.00 50.41 197 TYR A CA 1
ATOM 1513 C C . TYR A 1 197 ? 34.435 17.137 -72.578 1.00 50.41 197 TYR A C 1
ATOM 1515 O O . TYR A 1 197 ? 33.949 16.953 -71.463 1.00 50.41 197 TYR A O 1
ATOM 1523 N N . ALA A 1 198 ? 34.462 16.171 -73.502 1.00 49.97 198 ALA A N 1
ATOM 1524 C CA . ALA A 1 198 ? 33.809 14.873 -73.333 1.00 49.97 198 ALA A CA 1
ATOM 1525 C C . ALA A 1 198 ? 34.488 14.011 -72.250 1.00 49.97 198 ALA A C 1
ATOM 1527 O O . ALA A 1 198 ? 33.811 13.304 -71.501 1.00 49.97 198 ALA A O 1
ATOM 1528 N N . GLY A 1 199 ? 35.816 14.107 -72.103 1.00 52.72 199 GLY A N 1
ATOM 1529 C CA . GLY A 1 199 ? 36.564 13.450 -71.023 1.00 52.72 199 GLY A CA 1
ATOM 1530 C C . GLY A 1 199 ? 36.251 14.025 -69.634 1.00 52.72 199 GLY A C 1
ATOM 1531 O O . GLY A 1 199 ? 36.010 13.269 -68.687 1.00 52.72 199 GLY A O 1
ATOM 1532 N N . ARG A 1 200 ? 36.167 15.360 -69.510 1.00 54.84 200 ARG A N 1
ATOM 1533 C CA . ARG A 1 200 ? 35.730 16.035 -68.270 1.00 54.84 200 ARG A CA 1
ATOM 1534 C C . ARG A 1 200 ? 34.277 15.737 -67.928 1.00 54.84 200 ARG A C 1
ATOM 1536 O O . ARG A 1 200 ? 33.969 15.533 -66.757 1.00 54.84 200 ARG A O 1
ATOM 1543 N N . GLU A 1 201 ? 33.398 15.680 -68.921 1.00 56.91 201 GLU A N 1
ATOM 1544 C CA . GLU A 1 201 ? 31.995 15.318 -68.726 1.00 56.91 201 GLU A CA 1
ATOM 1545 C C . GLU A 1 201 ? 31.833 13.844 -68.348 1.00 56.91 201 GLU A C 1
ATOM 1547 O O . GLU A 1 201 ? 31.034 13.533 -67.470 1.00 56.91 201 GLU A O 1
ATOM 1552 N N . PHE A 1 202 ? 32.625 12.927 -68.912 1.00 57.53 202 PHE A N 1
ATOM 1553 C CA . PHE A 1 202 ? 32.584 11.513 -68.535 1.00 57.53 202 PHE A CA 1
ATOM 1554 C C . PHE A 1 202 ? 33.065 11.295 -67.096 1.00 57.53 202 PHE A C 1
ATOM 1556 O O . PHE A 1 202 ? 32.371 10.661 -66.298 1.00 57.53 202 PHE A O 1
ATOM 1563 N N . VAL A 1 203 ? 34.205 11.881 -66.725 1.00 59.41 203 VAL A N 1
ATOM 1564 C CA . VAL A 1 203 ? 34.739 11.814 -65.359 1.00 59.41 203 VAL A CA 1
ATOM 1565 C C . VAL A 1 203 ? 33.811 12.540 -64.375 1.00 59.41 203 VAL A C 1
ATOM 1567 O O . VAL A 1 203 ? 33.463 11.984 -63.334 1.00 59.41 203 VAL A O 1
ATOM 1570 N N . GLY A 1 204 ? 33.306 13.722 -64.737 1.00 69.06 204 GLY A N 1
ATOM 1571 C CA . GLY A 1 204 ? 32.305 14.466 -63.971 1.00 69.06 204 GLY A CA 1
ATOM 1572 C C . GLY A 1 204 ? 30.988 13.704 -63.807 1.00 69.06 204 GLY A C 1
ATOM 1573 O O . GLY A 1 204 ? 30.424 13.687 -62.716 1.00 69.06 204 GLY A O 1
ATOM 1574 N N . SER A 1 205 ? 30.530 12.988 -64.836 1.00 69.00 205 SER A N 1
ATOM 1575 C CA . SER A 1 205 ? 29.332 12.142 -64.777 1.00 69.00 205 SER A CA 1
ATOM 1576 C C . SER A 1 205 ? 29.541 10.896 -63.912 1.00 69.00 205 SER A C 1
ATOM 1578 O O . SER A 1 205 ? 28.616 1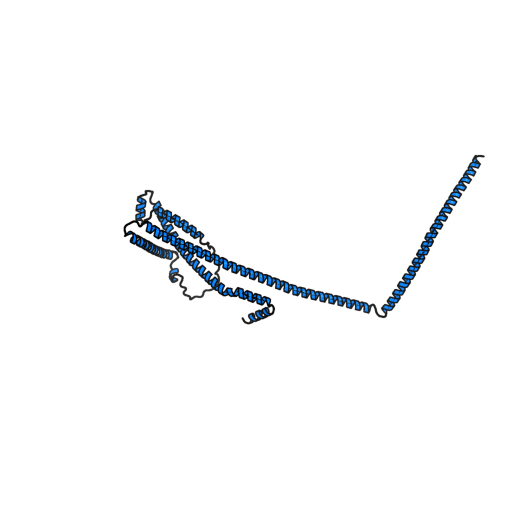0.476 -63.217 1.00 69.00 205 SER A O 1
ATOM 1580 N N . LEU A 1 206 ? 30.755 10.331 -63.876 1.00 67.38 206 LEU A N 1
ATOM 1581 C CA . LEU A 1 206 ? 31.112 9.247 -62.961 1.00 67.38 206 LEU A CA 1
ATOM 1582 C C . LEU A 1 206 ? 31.144 9.729 -61.512 1.00 67.38 206 LEU A C 1
ATOM 1584 O O . LEU A 1 206 ? 30.603 9.040 -60.646 1.00 67.38 206 LEU A O 1
ATOM 1588 N N . PHE A 1 207 ? 31.707 10.910 -61.246 1.00 59.59 207 PHE A N 1
ATOM 1589 C CA . PHE A 1 207 ? 31.671 11.526 -59.920 1.00 59.59 207 PHE A CA 1
ATOM 1590 C C . PHE A 1 207 ? 30.248 11.898 -59.504 1.00 59.59 207 PHE A C 1
ATOM 1592 O O . PHE A 1 207 ? 29.849 11.560 -58.396 1.00 59.59 207 PHE A O 1
ATOM 1599 N N . ALA A 1 208 ? 29.441 12.478 -60.394 1.00 69.38 208 ALA A N 1
ATOM 1600 C CA . ALA A 1 208 ? 28.034 12.773 -60.132 1.00 69.38 208 ALA A CA 1
ATOM 1601 C C . ALA A 1 208 ? 27.229 11.492 -59.864 1.00 69.38 208 ALA A C 1
ATOM 1603 O O . ALA A 1 208 ? 26.448 11.428 -58.917 1.00 69.38 208 ALA A O 1
ATOM 1604 N N . ARG A 1 209 ? 27.471 10.420 -60.629 1.00 71.81 209 ARG A N 1
ATOM 1605 C CA . ARG A 1 209 ? 26.865 9.100 -60.396 1.00 71.81 209 ARG A CA 1
ATOM 1606 C C . ARG A 1 209 ? 27.316 8.493 -59.068 1.00 71.81 209 ARG A C 1
ATOM 1608 O O . ARG A 1 209 ? 26.509 7.861 -58.389 1.00 71.81 209 ARG A O 1
ATOM 1615 N N . ARG A 1 210 ? 28.584 8.674 -58.689 1.00 64.31 210 ARG A N 1
ATOM 1616 C CA . ARG A 1 210 ? 29.137 8.232 -57.401 1.00 64.31 210 ARG A CA 1
ATOM 1617 C C . ARG A 1 210 ? 28.530 9.024 -56.242 1.00 64.31 210 ARG A C 1
ATOM 1619 O O . ARG A 1 210 ? 28.158 8.411 -55.250 1.00 64.31 210 ARG A O 1
ATOM 1626 N N . LEU A 1 211 ? 28.380 10.339 -56.387 1.00 76.94 211 LEU A N 1
ATOM 1627 C CA . LEU A 1 211 ? 27.778 11.229 -55.397 1.00 76.94 211 LEU A CA 1
ATOM 1628 C C . LEU A 1 211 ? 26.304 10.870 -55.173 1.00 76.94 211 LEU A C 1
ATOM 1630 O O . LEU A 1 211 ? 25.912 10.579 -54.051 1.00 76.94 211 LEU A O 1
ATOM 1634 N N . MET A 1 212 ? 25.536 10.712 -56.254 1.00 74.19 212 MET A N 1
ATOM 1635 C CA . MET A 1 212 ? 24.144 10.250 -56.200 1.00 74.19 212 MET A CA 1
ATOM 1636 C C . MET A 1 212 ? 24.011 8.853 -55.575 1.00 74.19 212 MET A C 1
ATOM 1638 O O . MET A 1 212 ? 23.040 8.574 -54.880 1.00 74.19 212 MET A O 1
ATOM 1642 N N . ALA A 1 213 ? 24.978 7.956 -55.796 1.00 74.56 213 ALA A N 1
ATOM 1643 C CA . ALA A 1 213 ? 24.996 6.648 -55.140 1.00 74.56 213 ALA A CA 1
ATOM 1644 C C . ALA A 1 213 ? 25.298 6.749 -53.633 1.00 74.56 213 ALA A C 1
ATOM 1646 O O . ALA A 1 213 ? 24.762 5.967 -52.849 1.00 74.56 213 ALA A O 1
ATOM 1647 N N . ILE A 1 214 ? 26.134 7.707 -53.223 1.00 72.00 214 ILE A N 1
ATOM 1648 C CA . ILE A 1 214 ? 26.428 7.984 -51.812 1.00 72.00 214 ILE A CA 1
ATOM 1649 C C . ILE A 1 214 ? 25.211 8.605 -51.123 1.00 72.00 214 ILE A C 1
ATOM 1651 O O . ILE A 1 214 ? 24.912 8.211 -49.999 1.00 72.00 214 ILE A O 1
ATOM 1655 N N . ASP A 1 215 ? 24.506 9.529 -51.775 1.00 75.31 215 ASP A N 1
ATOM 1656 C CA . ASP A 1 215 ? 23.322 10.174 -51.202 1.00 75.31 215 ASP A CA 1
ATOM 1657 C C . ASP A 1 215 ? 22.144 9.201 -51.086 1.00 75.31 215 ASP A C 1
ATOM 1659 O O . ASP A 1 215 ? 21.529 9.129 -50.027 1.00 75.31 215 ASP A O 1
ATOM 1663 N N . ARG A 1 216 ? 21.932 8.324 -52.075 1.00 74.75 216 ARG A N 1
ATOM 1664 C CA . ARG A 1 216 ? 20.971 7.211 -51.943 1.00 74.75 216 ARG A CA 1
ATOM 1665 C C . ARG A 1 216 ? 21.308 6.294 -50.766 1.00 74.75 216 ARG A C 1
ATOM 1667 O O . ARG A 1 216 ? 20.435 5.961 -49.979 1.00 74.75 216 ARG A O 1
ATOM 1674 N N . SER A 1 217 ? 22.589 5.963 -50.581 1.00 68.56 217 SER A N 1
ATOM 1675 C CA . SER A 1 217 ? 23.029 5.180 -49.419 1.00 68.56 217 SER A CA 1
ATOM 1676 C C . SER A 1 217 ? 22.794 5.911 -48.090 1.00 68.56 217 SER A C 1
ATOM 1678 O O . SER A 1 217 ? 22.549 5.246 -47.090 1.00 68.56 217 SER A O 1
ATOM 1680 N N . ARG A 1 218 ? 22.865 7.254 -48.051 1.00 68.31 218 ARG A N 1
ATOM 1681 C CA . ARG A 1 218 ? 22.532 8.046 -46.848 1.00 68.31 218 ARG A CA 1
ATOM 1682 C C . ARG A 1 218 ? 21.051 7.976 -46.531 1.00 68.31 218 ARG A C 1
ATOM 1684 O O . ARG A 1 218 ? 20.689 7.833 -45.370 1.00 68.31 218 ARG A O 1
ATOM 1691 N N . GLU A 1 219 ? 20.216 8.123 -47.550 1.00 80.25 219 GLU A N 1
ATOM 1692 C CA . GLU A 1 219 ? 18.764 8.073 -47.407 1.00 80.25 219 GLU A CA 1
ATOM 1693 C C . GLU A 1 219 ? 18.314 6.682 -46.946 1.00 80.25 219 GLU A C 1
ATOM 1695 O O . GLU A 1 219 ? 17.529 6.584 -46.004 1.00 80.25 219 GLU A O 1
ATOM 1700 N N . ASP A 1 220 ? 18.893 5.620 -47.515 1.00 76.94 220 ASP A N 1
ATOM 1701 C CA . ASP A 1 220 ? 18.641 4.235 -47.106 1.00 76.94 220 ASP A CA 1
ATOM 1702 C C . ASP A 1 220 ? 19.072 3.984 -45.647 1.00 76.94 220 ASP A C 1
ATOM 1704 O O . ASP A 1 220 ? 18.327 3.397 -44.861 1.00 76.94 220 ASP A O 1
ATOM 1708 N N . GLU A 1 221 ? 20.254 4.465 -45.243 1.00 71.56 221 GLU A N 1
ATOM 1709 C CA . GLU A 1 221 ? 20.733 4.368 -43.856 1.00 71.56 221 GLU A CA 1
ATOM 1710 C C . GLU A 1 221 ? 19.844 5.158 -42.883 1.00 71.56 221 GLU A C 1
ATOM 1712 O O . GLU A 1 221 ? 19.502 4.655 -41.811 1.00 71.56 221 GLU A O 1
ATOM 1717 N N . ALA A 1 222 ? 19.421 6.369 -43.254 1.00 75.81 222 ALA A N 1
ATOM 1718 C CA . ALA A 1 222 ? 18.522 7.186 -42.444 1.00 75.81 222 ALA A CA 1
ATOM 1719 C C . ALA A 1 222 ? 17.134 6.540 -42.302 1.00 75.81 222 ALA A C 1
ATOM 1721 O O . ALA A 1 222 ? 16.564 6.543 -41.207 1.00 75.81 222 ALA A O 1
ATOM 1722 N N . ALA A 1 223 ? 16.613 5.937 -43.374 1.00 83.12 223 ALA A N 1
ATOM 1723 C CA . ALA A 1 223 ? 15.349 5.210 -43.358 1.00 83.12 223 ALA A CA 1
ATOM 1724 C C . ALA A 1 223 ? 15.415 3.979 -42.439 1.00 83.12 223 ALA A C 1
ATOM 1726 O O . ALA A 1 223 ? 14.522 3.781 -41.612 1.00 83.12 223 ALA A O 1
ATOM 1727 N N . LEU A 1 224 ? 16.501 3.201 -42.512 1.00 80.25 224 LEU A N 1
ATOM 1728 C CA . LEU A 1 224 ? 16.728 2.064 -41.616 1.00 80.25 224 LEU A CA 1
ATOM 1729 C C . LEU A 1 224 ? 16.859 2.510 -40.154 1.00 80.25 224 LEU A C 1
ATOM 1731 O O . LEU A 1 224 ? 16.265 1.897 -39.268 1.00 80.25 224 LEU A O 1
ATOM 1735 N N . MET A 1 225 ? 17.576 3.603 -39.882 1.00 77.81 225 MET A N 1
ATOM 1736 C CA . MET A 1 225 ? 17.701 4.150 -38.526 1.00 77.81 225 MET A CA 1
ATOM 1737 C C . MET A 1 225 ? 16.358 4.633 -37.969 1.00 77.81 225 MET A C 1
ATOM 1739 O O . MET A 1 225 ? 16.052 4.374 -36.803 1.00 77.81 225 MET A O 1
ATOM 1743 N N . ALA A 1 226 ? 15.525 5.276 -38.791 1.00 81.69 226 ALA A N 1
ATOM 1744 C CA . ALA A 1 226 ? 14.174 5.674 -38.400 1.00 81.69 226 ALA A CA 1
ATOM 1745 C C . ALA A 1 226 ? 13.285 4.455 -38.100 1.00 81.69 226 ALA A C 1
ATOM 1747 O O . ALA A 1 226 ? 12.553 4.445 -37.106 1.00 81.69 226 ALA A O 1
ATOM 1748 N N . GLN A 1 227 ? 13.394 3.395 -38.905 1.00 86.88 227 GLN A N 1
ATOM 1749 C CA . GLN A 1 227 ? 12.671 2.146 -38.683 1.00 86.88 227 GLN A CA 1
ATOM 1750 C C . GLN A 1 227 ? 13.110 1.464 -37.376 1.00 86.88 227 GLN A C 1
ATOM 1752 O O . GLN A 1 227 ? 12.253 1.120 -36.560 1.00 86.88 227 GLN A O 1
ATOM 1757 N N . CYS A 1 228 ? 14.415 1.365 -37.114 1.00 79.94 228 CYS A N 1
ATOM 1758 C CA . CYS A 1 228 ? 14.968 0.840 -35.861 1.00 79.94 228 CYS A CA 1
ATOM 1759 C C . CYS A 1 228 ? 14.555 1.668 -34.633 1.00 79.94 228 CYS A C 1
ATOM 1761 O O . CYS A 1 228 ? 14.219 1.115 -33.587 1.00 79.94 228 CYS A O 1
ATOM 1763 N N . ALA A 1 229 ? 14.537 2.998 -34.744 1.00 77.75 229 ALA A N 1
ATOM 1764 C CA . ALA A 1 229 ? 14.066 3.860 -33.662 1.00 77.75 229 ALA A CA 1
ATOM 1765 C C . ALA A 1 229 ? 12.572 3.630 -33.370 1.00 77.75 229 ALA A C 1
ATOM 1767 O O . ALA A 1 229 ? 12.157 3.563 -32.208 1.00 77.75 229 ALA A O 1
ATOM 1768 N N . SER A 1 230 ? 11.761 3.441 -34.417 1.00 79.25 230 SER A N 1
ATOM 1769 C CA . SER A 1 230 ? 10.336 3.145 -34.268 1.00 79.25 230 SER A CA 1
ATOM 1770 C C . SER A 1 230 ? 10.093 1.774 -33.621 1.00 79.25 230 SER A C 1
ATOM 1772 O O . SER A 1 230 ? 9.304 1.689 -32.681 1.00 79.25 230 SER A O 1
ATOM 1774 N N . SER A 1 231 ? 10.827 0.725 -34.009 1.00 77.94 231 SER A N 1
ATOM 1775 C CA . SER A 1 231 ? 10.688 -0.612 -33.415 1.00 77.94 231 SER A CA 1
ATOM 1776 C C . SER A 1 231 ? 11.184 -0.653 -31.966 1.00 77.94 231 SER A C 1
ATOM 1778 O O . SER A 1 231 ? 10.562 -1.287 -31.109 1.00 77.94 231 SER A O 1
ATOM 1780 N N . PHE A 1 232 ? 12.246 0.092 -31.646 1.00 78.00 232 PHE A N 1
ATOM 1781 C CA . PHE A 1 232 ? 12.745 0.220 -30.279 1.00 78.00 232 PHE A CA 1
ATOM 1782 C C . PHE A 1 232 ? 11.762 0.971 -29.371 1.00 78.00 232 PHE A C 1
ATOM 1784 O O . PHE A 1 232 ? 11.487 0.523 -28.256 1.00 78.00 232 PHE A O 1
ATOM 1791 N N . SER A 1 233 ? 11.169 2.070 -29.850 1.00 85.31 233 SER A N 1
ATOM 1792 C CA . SER A 1 233 ? 10.148 2.799 -29.083 1.00 85.31 233 SER A CA 1
ATOM 1793 C C . SER A 1 233 ? 8.894 1.952 -28.832 1.00 85.31 233 SER A C 1
ATOM 1795 O O . SER A 1 233 ? 8.348 1.982 -27.728 1.00 85.31 233 SER A O 1
ATOM 1797 N N . GLN A 1 234 ? 8.496 1.110 -29.791 1.00 87.69 234 GLN A N 1
ATOM 1798 C CA . GLN A 1 234 ? 7.419 0.133 -29.611 1.00 87.69 234 GLN A CA 1
ATOM 1799 C C . GLN A 1 234 ? 7.772 -0.904 -28.535 1.00 87.69 234 GLN A C 1
ATOM 1801 O O . GLN A 1 234 ? 6.974 -1.121 -27.621 1.00 87.69 234 GLN A O 1
ATOM 1806 N N . CYS A 1 235 ? 8.985 -1.471 -28.566 1.00 81.81 235 CYS A N 1
ATOM 1807 C CA . CYS A 1 235 ? 9.461 -2.390 -27.527 1.00 81.81 235 CYS A CA 1
ATOM 1808 C C . CYS A 1 235 ? 9.424 -1.744 -26.135 1.00 81.81 235 CYS A C 1
ATOM 1810 O O . CYS A 1 235 ? 8.863 -2.321 -25.202 1.00 81.81 235 CYS A O 1
ATOM 1812 N N . LEU A 1 236 ? 9.959 -0.528 -25.995 1.00 84.25 236 LEU A N 1
ATOM 1813 C CA . LEU A 1 236 ? 9.944 0.196 -24.724 1.00 84.25 236 LEU A CA 1
ATOM 1814 C C . LEU A 1 236 ? 8.521 0.501 -24.250 1.00 84.25 236 LEU A C 1
ATOM 1816 O O . LEU A 1 236 ? 8.224 0.307 -23.074 1.00 84.25 236 LEU A O 1
ATOM 1820 N N . SER A 1 237 ? 7.627 0.915 -25.151 1.00 91.44 237 SER A N 1
ATOM 1821 C CA . SER A 1 237 ? 6.230 1.191 -24.800 1.00 91.44 237 SER A CA 1
ATOM 1822 C C . SER A 1 237 ? 5.506 -0.058 -24.287 1.00 91.44 237 SER A C 1
ATOM 1824 O O . SER A 1 237 ? 4.818 0.011 -23.269 1.00 91.44 237 SER A O 1
ATOM 1826 N N . SER A 1 238 ? 5.734 -1.217 -24.917 1.00 87.25 238 SER A N 1
ATOM 1827 C CA . SER A 1 238 ? 5.167 -2.489 -24.465 1.00 87.25 238 SER A CA 1
ATOM 1828 C C . SER A 1 238 ? 5.701 -2.878 -23.085 1.00 87.25 238 SER A C 1
ATOM 1830 O O . SER A 1 238 ? 4.931 -3.267 -22.215 1.00 87.25 238 SER A O 1
ATOM 1832 N N . LEU A 1 239 ? 6.998 -2.683 -22.823 1.00 84.56 239 LEU A N 1
ATOM 1833 C CA . LEU A 1 239 ? 7.606 -2.983 -21.527 1.00 84.56 239 LEU A CA 1
ATOM 1834 C C . LEU A 1 239 ? 7.040 -2.078 -20.422 1.00 84.56 239 LEU A C 1
ATOM 1836 O O . LEU A 1 239 ? 6.721 -2.560 -19.336 1.00 84.56 239 LEU A O 1
ATOM 1840 N N . VAL A 1 240 ? 6.844 -0.789 -20.707 1.00 88.31 240 VAL A N 1
ATOM 1841 C CA . VAL A 1 240 ? 6.198 0.152 -19.777 1.00 88.31 240 VAL A CA 1
ATOM 1842 C C . VAL A 1 240 ? 4.756 -0.268 -19.479 1.00 88.31 240 VAL A C 1
ATOM 1844 O O . VAL A 1 240 ? 4.358 -0.276 -18.314 1.00 88.31 240 VAL A O 1
ATOM 1847 N N . GLN A 1 241 ? 3.992 -0.688 -20.491 1.00 89.25 241 GLN A N 1
ATOM 1848 C CA . GLN A 1 241 ? 2.639 -1.220 -20.294 1.00 89.25 241 GLN A CA 1
ATOM 1849 C C . GLN A 1 241 ? 2.654 -2.478 -19.413 1.00 89.25 241 GLN A C 1
ATOM 1851 O O . GLN A 1 241 ? 1.885 -2.565 -18.456 1.00 89.25 241 GLN A O 1
ATOM 1856 N N . LEU A 1 242 ? 3.585 -3.409 -19.646 1.00 84.06 242 LEU A N 1
ATOM 1857 C CA . LEU A 1 242 ? 3.741 -4.604 -18.810 1.00 84.06 242 LEU A CA 1
ATOM 1858 C C . LEU A 1 242 ? 4.080 -4.262 -17.354 1.00 84.06 242 LEU A C 1
ATOM 1860 O O . LEU A 1 242 ? 3.508 -4.853 -16.439 1.00 84.06 242 LEU A O 1
ATOM 1864 N N . LEU A 1 243 ? 4.970 -3.293 -17.126 1.00 85.56 243 LEU A N 1
ATOM 1865 C CA . LEU A 1 243 ? 5.303 -2.824 -15.780 1.00 85.56 243 LEU A CA 1
ATOM 1866 C C . LEU A 1 243 ? 4.108 -2.163 -15.087 1.00 85.56 243 LEU A C 1
ATOM 1868 O O . LEU A 1 243 ? 3.923 -2.379 -13.891 1.00 85.56 243 LEU A O 1
ATOM 1872 N N . SER A 1 244 ? 3.286 -1.404 -15.816 1.00 89.75 244 SER A N 1
ATOM 1873 C CA . SER A 1 244 ? 2.081 -0.787 -15.250 1.00 89.75 244 SER A CA 1
ATOM 1874 C C . SER A 1 244 ? 1.043 -1.829 -14.823 1.00 89.75 244 SER A C 1
ATOM 1876 O O . SER A 1 244 ? 0.592 -1.790 -13.682 1.00 89.75 244 SER A O 1
ATOM 1878 N N . ILE A 1 245 ? 0.777 -2.837 -15.663 1.00 87.06 245 ILE A N 1
ATOM 1879 C CA . ILE A 1 245 ? -0.158 -3.933 -15.360 1.00 87.06 245 ILE A CA 1
ATOM 1880 C C . ILE A 1 245 ? 0.347 -4.765 -14.172 1.00 87.06 245 ILE A C 1
ATOM 1882 O O . ILE A 1 245 ? -0.422 -5.117 -13.280 1.00 87.06 245 ILE A O 1
ATOM 1886 N N . LEU A 1 246 ? 1.651 -5.060 -14.114 1.00 81.75 246 LEU A N 1
ATOM 1887 C CA . LEU A 1 246 ? 2.261 -5.726 -12.957 1.00 81.75 246 LEU A CA 1
ATOM 1888 C C . LEU A 1 246 ? 2.152 -4.875 -11.685 1.00 81.75 246 LEU A C 1
ATOM 1890 O O . LEU A 1 246 ? 1.911 -5.417 -10.608 1.00 81.75 246 LEU A O 1
ATOM 1894 N N . GLY A 1 247 ? 2.316 -3.556 -11.800 1.00 84.38 247 GLY A N 1
ATOM 1895 C CA . GLY A 1 247 ? 2.143 -2.613 -10.698 1.00 84.38 247 GLY A CA 1
ATOM 1896 C C . GLY A 1 247 ? 0.719 -2.620 -10.144 1.00 84.38 247 GLY A C 1
ATOM 1897 O O . GLY A 1 247 ? 0.544 -2.741 -8.930 1.00 84.38 247 GLY A O 1
ATOM 1898 N N . GLU A 1 248 ? -0.279 -2.567 -11.024 1.00 86.44 248 GLU A N 1
ATOM 1899 C CA . GLU A 1 248 ? -1.700 -2.664 -10.672 1.00 86.44 248 GLU A CA 1
ATOM 1900 C C . GLU A 1 248 ? -2.022 -4.015 -10.025 1.00 86.44 248 GLU A C 1
ATOM 1902 O O . GLU A 1 248 ? -2.575 -4.053 -8.930 1.00 86.44 248 GLU A O 1
ATOM 1907 N N . LEU A 1 249 ? -1.556 -5.128 -10.600 1.00 81.00 249 LEU A N 1
ATOM 1908 C CA . LEU A 1 249 ? -1.785 -6.465 -10.047 1.00 81.00 249 LEU A CA 1
ATOM 1909 C C . LEU A 1 249 ? -1.174 -6.628 -8.645 1.00 81.00 249 LEU A C 1
ATOM 1911 O O . LEU A 1 249 ? -1.796 -7.194 -7.743 1.00 81.00 249 LEU A O 1
ATOM 1915 N N . ILE A 1 250 ? 0.050 -6.126 -8.440 1.00 80.19 250 ILE A N 1
ATOM 1916 C CA . ILE A 1 250 ? 0.720 -6.161 -7.135 1.00 80.19 250 ILE A CA 1
ATOM 1917 C C . ILE A 1 250 ? -0.017 -5.273 -6.136 1.00 80.19 250 ILE A C 1
ATOM 1919 O O . ILE A 1 250 ? -0.158 -5.668 -4.976 1.00 80.19 250 ILE A O 1
ATOM 1923 N N . ALA A 1 251 ? -0.477 -4.093 -6.556 1.00 80.19 251 ALA A N 1
ATOM 1924 C CA . ALA A 1 251 ? -1.294 -3.236 -5.717 1.00 80.19 251 ALA A CA 1
ATOM 1925 C C . ALA A 1 251 ? -2.576 -3.979 -5.323 1.00 80.19 251 ALA A C 1
ATOM 1927 O O . ALA A 1 251 ? -2.816 -4.160 -4.133 1.00 80.19 251 ALA A O 1
ATOM 1928 N N . ASP A 1 252 ? -3.344 -4.504 -6.265 1.00 79.44 252 ASP A N 1
ATOM 1929 C CA . ASP A 1 252 ? -4.612 -5.177 -5.983 1.00 79.44 252 ASP A CA 1
ATOM 1930 C C . ASP A 1 252 ? -4.437 -6.422 -5.110 1.00 79.44 252 ASP A C 1
ATOM 1932 O O . ASP A 1 252 ? -5.209 -6.648 -4.175 1.00 79.44 252 ASP A O 1
ATOM 1936 N N . HIS A 1 253 ? -3.375 -7.202 -5.326 1.00 77.75 253 HIS A N 1
ATOM 1937 C CA . HIS A 1 253 ? -3.082 -8.373 -4.500 1.00 77.75 253 HIS A CA 1
ATOM 1938 C C . HIS A 1 253 ? -2.623 -7.994 -3.091 1.00 77.75 253 HIS A C 1
ATOM 1940 O O . HIS A 1 253 ? -3.079 -8.601 -2.117 1.00 77.75 253 HIS A O 1
ATOM 1946 N N . LYS A 1 254 ? -1.759 -6.980 -2.943 1.00 77.81 254 LYS A N 1
ATOM 1947 C CA . LYS A 1 254 ? -1.324 -6.503 -1.622 1.00 77.81 254 LYS A CA 1
ATOM 1948 C C . LYS A 1 254 ? -2.486 -5.887 -0.852 1.00 77.81 254 LYS A C 1
ATOM 1950 O O . LYS A 1 254 ? -2.723 -6.276 0.291 1.00 77.81 254 LYS A O 1
ATOM 1955 N N . HIS A 1 255 ? -3.241 -4.982 -1.470 1.00 76.12 255 HIS A N 1
ATOM 1956 C CA . HIS A 1 255 ? -4.403 -4.358 -0.841 1.00 76.12 255 HIS A CA 1
ATOM 1957 C C . HIS A 1 255 ? -5.487 -5.398 -0.537 1.00 76.12 255 HIS A C 1
ATOM 1959 O O . HIS A 1 255 ? -6.056 -5.379 0.551 1.00 76.12 255 HIS A O 1
ATOM 1965 N N . GLY A 1 256 ? -5.721 -6.361 -1.433 1.00 81.69 256 GLY A N 1
ATOM 1966 C CA . GLY A 1 256 ? -6.682 -7.444 -1.236 1.00 81.69 256 GLY A CA 1
ATOM 1967 C C . GLY A 1 256 ? -6.312 -8.387 -0.088 1.00 81.69 256 GLY A C 1
ATOM 1968 O O . GLY A 1 256 ? -7.163 -8.698 0.747 1.00 81.69 256 GLY A O 1
ATOM 1969 N N . ALA A 1 257 ? -5.053 -8.824 -0.000 1.00 80.44 257 ALA A N 1
ATOM 1970 C CA . ALA A 1 257 ? -4.586 -9.696 1.079 1.00 80.44 257 ALA A CA 1
ATOM 1971 C C . ALA A 1 257 ? -4.607 -8.986 2.442 1.00 80.44 257 ALA A C 1
ATOM 1973 O O . ALA A 1 257 ? -5.120 -9.534 3.421 1.00 80.44 257 ALA A O 1
ATOM 1974 N N . VAL A 1 258 ? -4.120 -7.741 2.496 1.00 80.31 258 VAL A N 1
ATOM 1975 C CA . VAL A 1 258 ? -4.135 -6.925 3.719 1.00 80.31 258 VAL A CA 1
ATOM 1976 C C . VAL A 1 258 ? -5.570 -6.649 4.162 1.00 80.31 258 VAL A C 1
ATOM 1978 O O . VAL A 1 258 ? -5.894 -6.839 5.332 1.00 80.31 258 VAL A O 1
ATOM 1981 N N . ARG A 1 259 ? -6.466 -6.292 3.234 1.00 83.88 259 ARG A N 1
ATOM 1982 C CA . ARG A 1 259 ? -7.882 -6.060 3.537 1.00 83.88 259 ARG A CA 1
ATOM 1983 C C . ARG A 1 259 ? -8.558 -7.304 4.105 1.00 83.88 259 ARG A C 1
ATOM 1985 O O . ARG A 1 259 ? -9.218 -7.204 5.134 1.00 83.88 259 ARG A O 1
ATOM 1992 N N . LYS A 1 260 ? -8.348 -8.479 3.503 1.00 87.38 260 LYS A N 1
ATOM 1993 C CA . LYS A 1 260 ? -8.893 -9.750 4.016 1.00 87.38 260 LYS A CA 1
ATOM 1994 C C . LYS A 1 260 ? -8.388 -10.061 5.431 1.00 87.38 260 LYS A C 1
ATOM 1996 O O . LYS A 1 260 ? -9.174 -10.489 6.274 1.00 87.38 260 LYS A O 1
ATOM 2001 N N . SER A 1 261 ? -7.107 -9.805 5.711 1.00 86.12 261 SER A N 1
ATOM 2002 C CA . SER A 1 261 ? -6.531 -9.967 7.054 1.00 86.12 261 SER A CA 1
ATOM 2003 C C . SER A 1 261 ? -7.157 -9.009 8.073 1.00 86.12 261 SER A C 1
ATOM 2005 O O . SER A 1 261 ? -7.526 -9.430 9.168 1.00 86.12 261 SER A O 1
ATOM 2007 N N . LEU A 1 262 ? -7.306 -7.729 7.720 1.00 90.88 262 LEU A N 1
ATOM 2008 C CA . LEU A 1 262 ? -7.914 -6.721 8.593 1.00 90.88 262 LEU A CA 1
ATOM 2009 C C . LEU A 1 262 ? -9.394 -7.015 8.857 1.00 90.88 262 LEU A C 1
ATOM 2011 O O . LEU A 1 262 ? -9.845 -6.907 9.994 1.00 90.88 262 LEU A O 1
ATOM 2015 N N . GLU A 1 263 ? -10.143 -7.449 7.841 1.00 95.81 263 GLU A N 1
ATOM 2016 C CA . GLU A 1 263 ? -11.539 -7.869 7.998 1.00 95.81 263 GLU A CA 1
ATOM 2017 C C . GLU A 1 263 ? -11.666 -9.079 8.936 1.00 95.81 263 GLU A C 1
ATOM 2019 O O . GLU A 1 263 ? -12.550 -9.105 9.795 1.00 95.81 263 GLU A O 1
ATOM 2024 N N . ALA A 1 264 ? -10.768 -10.064 8.827 1.00 94.31 264 ALA A N 1
ATOM 2025 C CA . ALA A 1 264 ? -10.737 -11.203 9.742 1.00 94.31 264 ALA A CA 1
ATOM 2026 C C . ALA A 1 264 ? -10.417 -10.772 11.185 1.00 94.31 264 ALA A C 1
ATOM 2028 O O . ALA A 1 264 ? -11.088 -11.212 12.121 1.00 94.31 264 ALA A O 1
ATOM 2029 N N . GLN A 1 265 ? -9.447 -9.870 11.371 1.00 95.50 265 GLN A N 1
ATOM 2030 C CA . GLN A 1 265 ? -9.086 -9.342 12.688 1.00 95.50 265 GLN A CA 1
ATOM 2031 C C . GLN A 1 265 ? -10.220 -8.513 13.306 1.00 95.50 265 GLN A C 1
ATOM 2033 O O . GLN A 1 265 ? -10.514 -8.668 14.491 1.00 95.50 265 GLN A O 1
ATOM 2038 N N . ALA A 1 266 ? -10.904 -7.687 12.512 1.00 96.06 266 ALA A N 1
ATOM 2039 C CA . ALA A 1 266 ? -12.060 -6.916 12.959 1.00 96.06 266 ALA A CA 1
ATOM 2040 C C . ALA A 1 266 ? -13.208 -7.833 13.410 1.00 96.06 266 ALA A C 1
ATOM 2042 O O . ALA A 1 266 ? -13.755 -7.637 14.495 1.00 96.06 266 ALA A O 1
ATOM 2043 N N . ARG A 1 267 ? -13.523 -8.882 12.635 1.00 97.06 267 ARG A N 1
ATOM 2044 C CA . ARG A 1 267 ? -14.531 -9.888 13.020 1.00 97.06 267 ARG A CA 1
ATOM 2045 C C . ARG A 1 267 ? -14.143 -10.627 14.298 1.00 97.06 267 ARG A C 1
ATOM 2047 O O . ARG A 1 267 ? -14.993 -10.817 15.163 1.00 97.06 267 ARG A O 1
ATOM 2054 N N . TYR A 1 268 ? -12.872 -11.010 14.439 1.00 97.50 268 TYR A N 1
ATOM 2055 C CA . TYR A 1 268 ? -12.369 -11.642 15.658 1.00 97.50 268 TYR A CA 1
ATOM 2056 C C . TYR A 1 268 ? -12.532 -10.727 16.875 1.00 97.50 268 TYR A C 1
ATOM 2058 O O . TYR A 1 268 ? -13.067 -11.158 17.893 1.00 97.50 268 TYR A O 1
ATOM 2066 N N . LEU A 1 269 ? -12.125 -9.459 16.769 1.00 97.56 269 LEU A N 1
ATOM 2067 C CA . LEU A 1 269 ? -12.254 -8.491 17.860 1.00 97.56 269 LEU A CA 1
ATOM 2068 C C . LEU A 1 269 ? -13.718 -8.226 18.210 1.00 97.56 269 LEU A C 1
ATOM 2070 O O . LEU A 1 269 ? -14.065 -8.201 19.386 1.00 97.56 269 LEU A O 1
ATOM 2074 N N . GLN A 1 270 ? -14.593 -8.098 17.213 1.00 98.00 270 GLN A N 1
ATOM 2075 C CA . GLN A 1 270 ? -16.026 -7.935 17.438 1.00 98.00 270 GLN A CA 1
ATOM 2076 C C . GLN A 1 270 ? -16.619 -9.145 18.174 1.00 98.00 270 GLN A C 1
ATOM 2078 O O . GLN A 1 270 ? -17.321 -8.975 19.174 1.00 98.00 270 GLN A O 1
ATOM 2083 N N . ALA A 1 271 ? -16.297 -10.363 17.729 1.00 96.94 271 ALA A N 1
ATOM 2084 C CA . ALA A 1 271 ? -16.711 -11.587 18.406 1.00 96.94 271 ALA A CA 1
ATOM 2085 C C . ALA A 1 271 ? -16.155 -11.637 19.838 1.00 96.94 271 ALA A C 1
ATOM 2087 O O . ALA A 1 271 ? -16.901 -11.893 20.783 1.00 96.94 271 ALA A O 1
ATOM 2088 N N . HIS A 1 272 ? -14.880 -11.301 20.034 1.00 98.12 272 HIS A N 1
ATOM 2089 C CA . HIS A 1 272 ? -14.242 -11.279 21.346 1.00 98.12 272 HIS A CA 1
ATOM 2090 C C . HIS A 1 272 ? -14.923 -10.291 22.305 1.00 98.12 272 HIS A C 1
ATOM 2092 O O . HIS A 1 272 ? -15.302 -10.680 23.411 1.00 98.12 272 HIS A O 1
ATOM 2098 N N . CYS A 1 273 ? -15.173 -9.056 21.863 1.00 97.38 273 CYS A N 1
ATOM 2099 C CA . CYS A 1 273 ? -15.902 -8.051 22.634 1.00 97.38 273 CYS A CA 1
ATOM 2100 C C . CYS A 1 273 ? -17.322 -8.518 22.972 1.00 97.38 273 CYS A C 1
ATOM 2102 O O . CYS A 1 273 ? -17.729 -8.422 24.126 1.00 97.38 273 CYS A O 1
ATOM 2104 N N . SER A 1 274 ? -18.055 -9.095 22.013 1.00 97.75 274 SER A N 1
ATOM 2105 C CA . SER A 1 274 ? -19.394 -9.639 22.282 1.00 97.75 274 SER A CA 1
ATOM 2106 C C . SER A 1 274 ? -19.367 -10.766 23.322 1.00 97.75 274 SER A C 1
ATOM 2108 O O . SER A 1 274 ? -20.222 -10.827 24.200 1.00 97.75 274 SER A O 1
ATOM 2110 N N . THR A 1 275 ? -18.327 -11.605 23.300 1.00 98.19 275 THR A N 1
ATOM 2111 C CA . THR A 1 275 ? -18.152 -12.687 24.276 1.00 98.19 275 THR A CA 1
ATOM 2112 C C . THR A 1 275 ? -17.850 -12.133 25.669 1.00 98.19 275 THR A C 1
ATOM 2114 O O . THR A 1 275 ? -18.327 -12.670 26.665 1.00 98.19 275 THR A O 1
ATOM 2117 N N . LEU A 1 276 ? -17.054 -11.063 25.759 1.00 97.75 276 LEU A N 1
ATOM 2118 C CA . LEU A 1 276 ? -16.764 -10.385 27.023 1.00 97.75 276 LEU A CA 1
ATOM 2119 C C . LEU A 1 276 ? -18.005 -9.704 27.606 1.00 97.75 276 LEU A C 1
ATOM 2121 O O . LEU A 1 276 ? -18.227 -9.817 28.808 1.00 97.75 276 LEU A O 1
ATOM 2125 N N . LEU A 1 277 ? -18.827 -9.064 26.771 1.00 97.75 277 LEU A N 1
ATOM 2126 C CA . LEU A 1 277 ? -20.105 -8.489 27.200 1.00 97.75 277 LEU A CA 1
ATOM 2127 C C . LEU A 1 277 ? -21.036 -9.572 27.750 1.00 97.75 277 LEU A C 1
ATOM 2129 O O . LEU A 1 277 ? -21.499 -9.455 28.877 1.00 97.75 277 LEU A O 1
ATOM 2133 N N . LEU A 1 278 ? -21.197 -10.689 27.034 1.00 97.94 278 LEU A N 1
ATOM 2134 C CA . LEU A 1 278 ? -21.992 -11.816 27.529 1.00 97.94 278 LEU A CA 1
ATOM 2135 C C . LEU A 1 278 ? -21.445 -12.378 28.849 1.00 97.94 278 LEU A C 1
ATOM 2137 O O . LEU A 1 278 ? -22.215 -12.714 29.745 1.00 97.94 278 LEU A O 1
ATOM 2141 N N . LYS A 1 279 ? -20.119 -12.457 29.015 1.00 98.12 279 LYS A N 1
ATOM 2142 C CA . LYS A 1 279 ? -19.514 -12.861 30.295 1.00 98.12 279 LYS A CA 1
ATOM 2143 C C . LYS A 1 279 ? -19.852 -11.876 31.415 1.00 98.12 279 LYS A C 1
ATOM 2145 O O . LYS A 1 279 ? -20.210 -12.322 32.503 1.00 98.12 279 LYS A O 1
ATOM 2150 N N . LEU A 1 280 ? -19.776 -10.571 31.164 1.00 97.88 280 LEU A N 1
ATOM 2151 C CA . LEU A 1 280 ? -20.168 -9.551 32.140 1.00 97.88 280 LEU A CA 1
ATOM 2152 C C . LEU A 1 280 ? -21.644 -9.679 32.519 1.00 97.88 280 LEU A C 1
ATOM 2154 O O . LEU A 1 280 ? -21.947 -9.734 33.709 1.00 97.88 280 LEU A O 1
ATOM 2158 N N . ASP A 1 281 ? -22.530 -9.848 31.539 1.00 97.81 281 ASP A N 1
ATOM 2159 C CA . ASP A 1 281 ? -23.958 -10.042 31.789 1.00 97.81 281 ASP A CA 1
ATOM 2160 C C . ASP A 1 281 ? -24.193 -11.293 32.641 1.00 97.81 281 ASP A C 1
ATOM 2162 O O . ASP A 1 281 ? -24.943 -11.257 33.617 1.00 97.81 281 ASP A O 1
ATOM 2166 N N . THR A 1 282 ? -23.519 -12.410 32.348 1.00 97.62 282 THR A N 1
ATOM 2167 C CA . THR A 1 282 ? -23.658 -13.623 33.172 1.00 97.62 282 THR A CA 1
ATOM 2168 C C . THR A 1 282 ? -23.187 -13.407 34.609 1.00 97.62 282 THR A C 1
ATOM 2170 O O . THR A 1 282 ? -23.833 -13.897 35.535 1.00 97.62 282 THR A O 1
ATOM 2173 N N . LEU A 1 283 ? -22.106 -12.649 34.820 1.00 97.50 283 LEU A N 1
ATOM 2174 C CA . LEU A 1 283 ? -21.633 -12.298 36.159 1.00 97.50 283 LEU A CA 1
ATOM 2175 C C . LEU A 1 283 ? -22.630 -11.389 36.879 1.00 97.50 283 LEU A C 1
ATOM 2177 O O . LEU A 1 283 ? -22.906 -11.611 38.056 1.00 97.50 283 LEU A O 1
ATOM 2181 N N . GLU A 1 284 ? -23.223 -10.419 36.185 1.00 96.62 284 GLU A N 1
ATOM 2182 C CA . GLU A 1 284 ? -24.270 -9.565 36.744 1.00 96.62 284 GLU A CA 1
ATOM 2183 C C . GLU A 1 284 ? -25.472 -10.396 37.209 1.00 96.62 284 GLU A C 1
ATOM 2185 O O . GLU A 1 284 ? -25.943 -10.239 38.338 1.00 96.62 284 GLU A O 1
ATOM 2190 N N . HIS A 1 285 ? -25.935 -11.333 36.379 1.00 95.31 285 HIS A N 1
ATOM 2191 C CA . HIS A 1 285 ? -27.033 -12.231 36.731 1.00 95.31 285 HIS A CA 1
ATOM 2192 C C . HIS A 1 285 ? -26.664 -13.153 37.898 1.00 95.31 285 HIS A C 1
ATOM 2194 O O . HIS A 1 285 ? -27.488 -13.370 38.785 1.00 95.31 285 HIS A O 1
ATOM 2200 N N . GLN A 1 286 ? -25.425 -13.654 37.957 1.00 96.12 286 GLN A N 1
ATOM 2201 C CA . GLN A 1 286 ? -24.946 -14.437 39.098 1.00 96.12 286 GLN A CA 1
ATOM 2202 C C . GLN A 1 286 ? -24.916 -13.616 40.388 1.00 96.12 286 GLN A C 1
ATOM 2204 O O . GLN A 1 286 ? -25.301 -14.129 41.439 1.00 96.12 286 GLN A O 1
ATOM 2209 N N . ILE A 1 287 ? -24.477 -12.357 40.325 1.00 93.94 287 ILE A N 1
ATOM 2210 C CA . ILE A 1 287 ? -24.484 -11.454 41.478 1.00 93.94 287 ILE A CA 1
ATOM 2211 C C . ILE A 1 287 ? -25.925 -11.211 41.914 1.00 93.94 287 ILE A C 1
ATOM 2213 O O . ILE A 1 287 ? -26.230 -11.451 43.077 1.00 93.94 287 ILE A O 1
ATOM 2217 N N . LYS A 1 288 ? -26.822 -10.832 40.994 1.00 90.69 288 LYS A N 1
ATOM 2218 C CA . LYS A 1 288 ? -28.249 -10.619 41.281 1.00 90.69 288 LYS A CA 1
ATOM 2219 C C . LYS A 1 288 ? -28.898 -11.849 41.909 1.00 90.69 288 LYS A C 1
ATOM 2221 O O . LYS A 1 288 ? -29.604 -11.718 42.901 1.00 90.69 288 LYS A O 1
ATOM 2226 N N . TYR A 1 289 ? -28.632 -13.039 41.377 1.00 91.62 289 TYR A N 1
ATOM 2227 C CA . TYR A 1 289 ? -29.152 -14.288 41.930 1.00 91.62 289 TYR A CA 1
ATOM 2228 C C . TYR A 1 289 ? -28.625 -14.559 43.348 1.00 91.62 289 TYR A C 1
ATOM 2230 O O . TYR A 1 289 ? -29.379 -14.983 44.221 1.00 91.62 289 TYR A O 1
ATOM 2238 N N . LYS A 1 290 ? -27.337 -14.290 43.600 1.00 87.94 290 LYS A N 1
ATOM 2239 C CA . LYS A 1 290 ? -26.723 -14.474 44.923 1.00 87.94 290 LYS A CA 1
ATOM 2240 C C . LYS A 1 290 ? -27.179 -13.430 45.948 1.00 87.94 290 LYS A C 1
ATOM 2242 O O . LYS A 1 290 ? -27.288 -13.765 47.123 1.00 87.94 290 LYS A O 1
ATOM 2247 N N . THR A 1 291 ? -27.422 -12.182 45.543 1.00 89.12 291 THR A N 1
ATOM 2248 C CA . THR A 1 291 ? -27.815 -11.092 46.455 1.00 89.12 291 THR A CA 1
ATOM 2249 C C . THR A 1 291 ? -29.322 -11.057 46.718 1.00 89.12 291 THR A C 1
ATOM 2251 O O . THR A 1 291 ? -29.753 -10.836 47.854 1.00 89.12 291 THR A O 1
ATOM 2254 N N . TYR A 1 292 ? -30.136 -11.324 45.698 1.00 87.81 292 TYR A N 1
ATOM 2255 C CA . TYR A 1 292 ? -31.596 -11.316 45.769 1.00 87.81 292 TYR A CA 1
ATOM 2256 C C . TYR A 1 292 ? -32.136 -12.746 45.781 1.00 87.81 292 TYR A C 1
ATOM 2258 O O . TYR A 1 292 ? -32.639 -13.269 44.789 1.00 87.81 292 TYR A O 1
ATOM 2266 N N . THR A 1 293 ? -32.036 -13.383 46.941 1.00 89.06 293 THR A N 1
ATOM 2267 C CA . THR A 1 293 ? -32.678 -14.674 47.202 1.00 89.06 293 THR A CA 1
ATOM 2268 C C . THR A 1 293 ? -34.153 -14.473 47.555 1.00 89.06 293 THR A C 1
ATOM 2270 O O . THR A 1 293 ? -34.570 -13.386 47.964 1.00 89.06 293 THR A O 1
ATOM 2273 N N . SER A 1 294 ? -34.957 -15.537 47.462 1.00 84.50 294 SER A N 1
ATOM 2274 C CA . SER A 1 294 ? -36.389 -15.498 47.809 1.00 84.50 294 SER A CA 1
ATOM 2275 C C . SER A 1 294 ? -36.664 -15.044 49.248 1.00 84.50 294 SER A C 1
ATOM 2277 O O . SER A 1 294 ? -37.763 -14.586 49.541 1.00 84.50 294 SER A O 1
ATOM 2279 N N . GLN A 1 295 ? -35.668 -15.142 50.133 1.00 83.69 295 GLN A N 1
ATOM 2280 C CA . GLN A 1 295 ? -35.749 -14.702 51.523 1.00 83.69 295 GLN A CA 1
ATOM 2281 C C . GLN A 1 295 ? -35.292 -13.247 51.714 1.00 83.69 295 GLN A C 1
ATOM 2283 O O . GLN A 1 295 ? -35.864 -12.533 52.536 1.00 83.69 295 GLN A O 1
ATOM 2288 N N . THR A 1 296 ? -34.298 -12.769 50.953 1.00 88.25 296 THR A N 1
ATOM 2289 C CA . THR A 1 296 ? -33.763 -11.403 51.121 1.00 88.25 296 THR A CA 1
ATOM 2290 C C . THR A 1 296 ? -34.639 -10.337 50.466 1.00 88.25 296 THR A C 1
ATOM 2292 O O . THR A 1 296 ? -34.755 -9.237 51.002 1.00 88.25 296 THR A O 1
ATOM 2295 N N . VAL A 1 297 ? -35.317 -10.656 49.360 1.00 90.12 297 VAL A N 1
ATOM 2296 C CA . VAL A 1 297 ? -36.243 -9.732 48.677 1.00 90.12 297 VAL A CA 1
ATOM 2297 C C . VAL A 1 297 ? -37.412 -9.273 49.569 1.00 90.12 297 VAL A C 1
ATOM 2299 O O . VAL A 1 297 ? -37.586 -8.061 49.709 1.00 90.12 297 VAL A O 1
ATOM 2302 N N . PRO A 1 298 ? -38.195 -10.158 50.224 1.00 91.25 298 PRO A N 1
ATOM 2303 C CA . PRO A 1 298 ? -39.294 -9.718 51.087 1.00 91.25 298 PRO A CA 1
ATOM 2304 C C . PRO A 1 298 ? -38.796 -8.943 52.313 1.00 91.25 298 PRO A C 1
ATOM 2306 O O . PRO A 1 298 ? -39.434 -7.970 52.716 1.00 91.25 298 PRO A O 1
ATOM 2309 N N . ALA A 1 299 ? -37.633 -9.308 52.865 1.00 89.31 299 ALA A N 1
ATOM 2310 C CA . ALA A 1 299 ? -37.011 -8.565 53.960 1.00 89.31 299 ALA A CA 1
ATOM 2311 C C . ALA A 1 299 ? -36.629 -7.135 53.534 1.00 89.31 299 ALA A C 1
ATOM 2313 O O . ALA A 1 299 ? -36.924 -6.176 54.247 1.00 89.31 299 ALA A O 1
ATOM 2314 N N . LEU A 1 300 ? -36.042 -6.967 52.344 1.00 88.75 300 LEU A N 1
ATOM 2315 C CA . LEU A 1 300 ? -35.722 -5.651 51.784 1.00 88.75 300 LEU A CA 1
ATOM 2316 C C . LEU A 1 300 ? -36.982 -4.824 51.487 1.00 88.75 300 LEU A C 1
ATOM 2318 O O . LEU A 1 300 ? -36.992 -3.629 51.776 1.00 88.75 300 LEU A O 1
ATOM 2322 N N . CYS A 1 301 ? -38.059 -5.436 50.982 1.00 90.81 301 CYS A N 1
ATOM 2323 C CA . CYS A 1 301 ? -39.344 -4.755 50.789 1.00 90.81 301 CYS A CA 1
ATOM 2324 C C . CYS A 1 301 ? -39.958 -4.282 52.114 1.00 90.81 301 CYS A C 1
ATOM 2326 O O . CYS A 1 301 ? -40.462 -3.161 52.182 1.00 90.81 301 CYS A O 1
ATOM 2328 N N . ALA A 1 302 ? -39.880 -5.089 53.176 1.00 92.88 302 ALA A N 1
ATOM 2329 C CA . ALA A 1 302 ? -40.351 -4.693 54.501 1.00 92.88 302 ALA A CA 1
ATOM 2330 C C . ALA A 1 302 ? -39.542 -3.507 55.057 1.00 92.88 302 ALA A C 1
ATOM 2332 O O . ALA A 1 302 ? -40.118 -2.523 55.524 1.00 92.88 302 ALA A O 1
ATOM 2333 N N . VAL A 1 303 ? -38.210 -3.546 54.939 1.00 93.44 303 VAL A N 1
ATOM 2334 C CA . VAL A 1 303 ? -37.331 -2.438 55.353 1.00 93.44 303 VAL A CA 1
ATOM 2335 C C . VAL A 1 303 ? -37.610 -1.172 54.538 1.00 93.44 303 VAL A C 1
ATOM 2337 O O . VAL A 1 303 ? -37.748 -0.095 55.118 1.00 93.44 303 VAL A O 1
ATOM 2340 N N . ALA A 1 304 ? -37.757 -1.286 53.216 1.00 94.06 304 ALA A N 1
ATOM 2341 C CA . ALA A 1 304 ? -38.109 -0.160 52.351 1.00 94.06 304 ALA A CA 1
ATOM 2342 C C . ALA A 1 304 ? -39.468 0.448 52.737 1.00 94.06 304 ALA A C 1
ATOM 2344 O O . ALA A 1 304 ? -39.585 1.669 52.847 1.00 94.06 304 ALA A O 1
ATOM 2345 N N . GLY A 1 305 ? -40.463 -0.395 53.033 1.00 95.88 305 GLY A N 1
ATOM 2346 C CA . GLY A 1 305 ? -41.766 0.033 53.539 1.00 95.88 305 GLY A CA 1
ATOM 2347 C C . GLY A 1 305 ? -41.663 0.806 54.856 1.00 95.88 305 GLY A C 1
ATOM 2348 O O . GLY A 1 305 ? -42.238 1.887 54.978 1.00 95.88 305 GLY A O 1
ATOM 2349 N N . HIS A 1 306 ? -40.874 0.319 55.819 1.00 96.50 306 HIS A N 1
ATOM 2350 C CA . HIS A 1 306 ? -40.643 1.021 57.087 1.00 96.50 306 HIS A CA 1
ATOM 2351 C C . HIS A 1 306 ? -39.938 2.368 56.908 1.00 96.50 306 HIS A C 1
ATOM 2353 O O . HIS A 1 306 ? -40.306 3.343 57.566 1.00 96.50 306 HIS A O 1
ATOM 2359 N N . ILE A 1 307 ? -38.941 2.447 56.022 1.00 96.44 307 ILE A N 1
ATOM 2360 C CA . ILE A 1 307 ? -38.233 3.700 55.731 1.00 96.44 307 ILE A CA 1
ATOM 2361 C C . ILE A 1 307 ? -39.183 4.701 55.071 1.00 96.44 307 ILE A C 1
ATOM 2363 O O . ILE A 1 307 ? -39.213 5.867 55.461 1.00 96.44 307 ILE A O 1
ATOM 2367 N N . GLN A 1 308 ? -39.990 4.257 54.108 1.00 97.00 308 GLN A N 1
ATOM 2368 C CA . GLN A 1 308 ? -40.925 5.131 53.410 1.00 97.00 308 GLN A CA 1
ATOM 2369 C C . GLN A 1 308 ? -42.074 5.592 54.315 1.00 97.00 308 GLN A C 1
ATOM 2371 O O . GLN A 1 308 ? -42.462 6.755 54.238 1.00 97.00 308 GLN A O 1
ATOM 2376 N N . GLY A 1 309 ? -42.565 4.726 55.207 1.00 96.75 309 GLY A N 1
ATOM 2377 C CA . GLY A 1 309 ? -43.511 5.102 56.260 1.00 96.75 309 GLY A CA 1
ATOM 2378 C C . GLY A 1 309 ? -42.926 6.167 57.188 1.00 96.75 309 GLY A C 1
ATOM 2379 O O . GLY A 1 309 ? -43.479 7.254 57.298 1.00 96.75 309 GLY A O 1
ATOM 2380 N N . ARG A 1 310 ? -41.732 5.922 57.747 1.00 97.06 310 ARG A N 1
ATOM 2381 C CA . ARG A 1 310 ? -41.045 6.897 58.613 1.00 97.06 310 ARG A CA 1
ATOM 2382 C C . ARG A 1 310 ? -40.765 8.225 57.924 1.00 97.06 310 ARG A C 1
ATOM 2384 O O . ARG A 1 310 ? -40.819 9.267 58.568 1.00 97.06 310 ARG A O 1
ATOM 2391 N N . ARG A 1 311 ? -40.437 8.200 56.632 1.00 97.31 311 ARG A N 1
ATOM 2392 C CA . ARG A 1 311 ? -40.223 9.418 55.852 1.00 97.31 311 ARG A CA 1
ATOM 2393 C C . ARG A 1 311 ? -41.501 10.249 55.770 1.00 97.31 311 ARG A C 1
ATOM 2395 O O . ARG A 1 311 ? -41.429 11.441 56.035 1.00 97.31 311 ARG A O 1
ATOM 2402 N N . LYS A 1 312 ? -42.643 9.621 55.472 1.00 96.75 312 LYS A N 1
ATOM 2403 C CA . LYS A 1 312 ? -43.946 10.301 55.461 1.00 96.75 312 LYS A CA 1
ATOM 2404 C C . LYS A 1 312 ? -44.286 10.872 56.836 1.00 96.75 312 LYS A C 1
ATOM 2406 O O . LYS A 1 312 ? -44.570 12.056 56.930 1.00 96.75 312 LYS A O 1
ATOM 2411 N N . ASP A 1 313 ? -44.108 10.096 57.907 1.00 96.31 313 ASP A N 1
ATOM 2412 C CA . ASP A 1 313 ? -44.356 10.577 59.275 1.00 96.31 313 ASP A CA 1
ATOM 2413 C C . ASP A 1 313 ? -43.494 11.802 59.635 1.00 96.31 313 ASP A C 1
ATOM 2415 O O . ASP A 1 313 ? -43.922 12.693 60.369 1.00 96.31 313 ASP A O 1
ATOM 2419 N N . LEU A 1 314 ? -42.241 11.837 59.165 1.00 95.69 314 LEU A N 1
ATOM 2420 C CA . LEU A 1 314 ? -41.342 12.973 59.370 1.00 95.69 314 LEU A CA 1
ATOM 2421 C C . LEU A 1 314 ? -41.719 14.170 58.498 1.00 95.69 314 LEU A C 1
ATOM 2423 O O . LEU A 1 314 ? -41.645 15.296 58.982 1.00 95.69 314 LEU A O 1
ATOM 2427 N N . GLU A 1 315 ? -42.124 13.949 57.249 1.00 96.62 315 GLU A N 1
ATOM 2428 C CA . GLU A 1 315 ? -42.640 14.997 56.362 1.00 96.62 315 GLU A CA 1
ATOM 2429 C C . GLU A 1 315 ? -43.908 15.631 56.958 1.00 96.62 315 GLU A C 1
ATOM 2431 O O . GLU A 1 315 ? -44.001 16.858 57.035 1.00 96.62 315 GLU A O 1
ATOM 2436 N N . ASP A 1 316 ? -44.810 14.817 57.508 1.00 96.00 316 ASP A N 1
ATOM 2437 C CA . ASP A 1 316 ? -46.013 15.274 58.202 1.00 96.00 316 ASP A CA 1
ATOM 2438 C C . ASP A 1 316 ? -45.653 16.093 59.450 1.00 96.00 316 ASP A C 1
ATOM 2440 O O . ASP A 1 316 ? -46.132 17.217 59.616 1.00 96.00 316 ASP A O 1
ATOM 2444 N N . LYS A 1 317 ? -44.732 15.607 60.294 1.00 97.06 317 LYS A N 1
ATOM 2445 C CA . LYS A 1 317 ? -44.245 16.357 61.469 1.00 97.06 317 LYS A CA 1
ATOM 2446 C C . LYS A 1 317 ? -43.552 17.661 61.086 1.00 97.06 317 LYS A C 1
ATOM 2448 O O . LYS A 1 317 ? -43.755 18.675 61.750 1.00 97.06 317 LYS A O 1
ATOM 2453 N N . LEU A 1 318 ? -42.744 17.665 60.027 1.00 96.25 318 LEU A N 1
ATOM 2454 C CA . LEU A 1 318 ? -42.104 18.879 59.525 1.00 96.25 318 LEU A CA 1
ATOM 2455 C C . LEU A 1 318 ? -43.146 19.882 59.042 1.00 96.25 318 LEU A C 1
ATOM 2457 O O . LEU A 1 318 ? -43.042 21.059 59.379 1.00 96.25 318 LEU A O 1
ATOM 2461 N N . SER A 1 319 ? -44.164 19.429 58.309 1.00 94.88 319 SER A N 1
ATOM 2462 C CA . SER A 1 319 ? -45.261 20.293 57.872 1.00 94.88 319 SER A CA 1
ATOM 2463 C C . SER A 1 319 ? -46.020 20.881 59.069 1.00 94.88 319 SER A C 1
ATOM 2465 O O . SER A 1 319 ? -46.273 22.085 59.107 1.00 94.88 319 SER A O 1
ATOM 2467 N N . GLN A 1 320 ? -46.265 20.078 60.110 1.00 96.62 320 GLN A N 1
ATOM 2468 C CA . GLN A 1 320 ? -46.906 20.518 61.347 1.00 96.62 320 GLN A CA 1
ATOM 2469 C C . GLN A 1 320 ? -46.067 21.575 62.076 1.00 96.62 320 GLN A C 1
ATOM 2471 O O . GLN A 1 320 ? -46.590 22.627 62.448 1.00 96.62 320 GLN A O 1
ATOM 2476 N N . VAL A 1 321 ? -44.763 21.339 62.243 1.00 96.88 321 VAL A N 1
ATOM 2477 C CA . VAL A 1 321 ? -43.841 22.300 62.868 1.00 96.88 321 VAL A CA 1
ATOM 2478 C C . VAL A 1 321 ? -43.735 23.575 62.031 1.00 96.88 321 VAL A C 1
ATOM 2480 O O . VAL A 1 321 ? -43.726 24.670 62.585 1.00 96.88 321 VAL A O 1
ATOM 2483 N N . GLN A 1 322 ? -43.716 23.480 60.701 1.00 95.88 322 GLN A N 1
ATOM 2484 C CA . GLN A 1 322 ? -43.727 24.653 59.825 1.00 95.88 322 GLN A CA 1
ATOM 2485 C C . GLN A 1 322 ? -45.013 25.471 59.971 1.00 95.88 322 GLN A C 1
ATOM 2487 O O . GLN A 1 322 ? -44.946 26.699 60.006 1.00 95.88 322 GLN A O 1
ATOM 2492 N N . CYS A 1 323 ? -46.175 24.825 60.086 1.00 92.00 323 CYS A N 1
ATOM 2493 C CA . CYS A 1 323 ? -47.437 25.502 60.379 1.00 92.00 323 CYS A CA 1
ATOM 2494 C C . CYS A 1 323 ? -47.410 26.183 61.755 1.00 92.00 323 CYS A C 1
ATOM 2496 O O . CYS A 1 323 ? -47.809 27.341 61.861 1.00 92.00 323 CYS A O 1
ATOM 2498 N N . GLN A 1 324 ? -46.879 25.518 62.786 1.00 92.44 324 GLN A N 1
ATOM 2499 C CA . GLN A 1 324 ? -46.712 26.112 64.118 1.00 92.44 324 GLN A CA 1
ATOM 2500 C C . GLN A 1 324 ? -45.761 27.316 64.092 1.00 92.44 324 GLN A C 1
ATOM 2502 O O . GLN A 1 324 ? -46.076 28.363 64.649 1.00 92.44 324 GLN A O 1
ATOM 2507 N N . LEU A 1 325 ? -44.625 27.213 63.398 1.00 91.69 325 LEU A N 1
ATOM 2508 C CA . LEU A 1 325 ? -43.675 28.317 63.244 1.00 91.69 325 LEU A CA 1
ATOM 2509 C C . LEU A 1 325 ? -44.287 29.508 62.505 1.00 91.69 325 LEU A C 1
ATOM 2511 O O . LEU A 1 325 ? -44.028 30.646 62.890 1.00 91.69 325 LEU A O 1
ATOM 2515 N N . LYS A 1 326 ? -45.102 29.269 61.471 1.00 87.19 326 LYS A N 1
ATOM 2516 C CA . LYS A 1 326 ? -45.863 30.333 60.799 1.00 87.19 326 LYS A CA 1
ATOM 2517 C C . LYS A 1 326 ? -46.826 31.010 61.776 1.00 87.19 326 LYS A C 1
ATOM 2519 O O . LYS A 1 326 ? -46.747 32.221 61.927 1.00 87.19 326 LYS A O 1
ATOM 2524 N N . ALA A 1 327 ? -47.606 30.238 62.535 1.00 87.06 327 ALA A N 1
ATOM 2525 C CA . ALA A 1 327 ? -48.522 30.782 63.539 1.00 87.06 327 ALA A CA 1
ATOM 2526 C C . ALA A 1 327 ? -47.805 31.636 64.607 1.00 87.06 327 ALA A C 1
ATOM 2528 O O . ALA A 1 327 ? -48.270 32.723 64.943 1.00 87.06 327 ALA A O 1
ATOM 2529 N N . TYR A 1 328 ? -46.637 31.200 65.098 1.00 86.00 328 TYR A N 1
ATOM 2530 C CA . TYR A 1 328 ? -45.818 32.009 66.012 1.00 86.00 328 TYR A CA 1
ATOM 2531 C C . TYR A 1 328 ? -45.251 33.268 65.349 1.00 86.00 328 TYR A C 1
ATOM 2533 O O . TYR A 1 328 ? -45.174 34.321 65.982 1.00 86.00 328 TYR A O 1
ATOM 2541 N N . ARG A 1 329 ? -44.838 33.174 64.080 1.00 83.25 329 ARG A N 1
ATOM 2542 C CA . ARG A 1 329 ? -44.327 34.319 63.319 1.00 83.25 329 ARG A CA 1
ATOM 2543 C C . ARG A 1 329 ? -45.401 35.386 63.126 1.00 83.25 329 ARG A C 1
ATOM 2545 O O . ARG A 1 329 ? -45.089 36.569 63.259 1.00 83.25 329 ARG A O 1
ATOM 2552 N N . ASP A 1 330 ? -46.630 34.962 62.861 1.00 83.56 330 ASP A N 1
ATOM 2553 C CA . ASP A 1 330 ? -47.780 35.840 62.658 1.00 83.56 330 ASP A CA 1
ATOM 2554 C C . ASP A 1 330 ? -48.201 36.494 63.988 1.00 83.56 330 ASP A C 1
ATOM 2556 O O . ASP A 1 330 ? -48.273 37.721 64.072 1.00 83.56 330 ASP A O 1
ATOM 2560 N N . GLY A 1 331 ? -48.312 35.719 65.076 1.00 83.19 331 GLY A N 1
ATOM 2561 C CA . GLY A 1 331 ? -48.579 36.259 66.421 1.00 83.19 331 GLY A CA 1
ATOM 2562 C C . GLY A 1 331 ? -47.487 37.210 66.944 1.00 83.19 331 GLY A C 1
ATOM 2563 O O . GLY A 1 331 ? -47.754 38.125 67.725 1.00 83.19 331 GLY A O 1
ATOM 2564 N N . GLY A 1 332 ? -46.246 37.067 66.469 1.00 82.75 332 GLY A N 1
ATOM 2565 C CA . GLY A 1 332 ? -45.153 37.990 66.780 1.00 82.75 332 GLY A CA 1
ATOM 2566 C C . GLY A 1 332 ? -45.359 39.413 66.243 1.00 82.75 332 GLY A C 1
ATOM 2567 O O . GLY A 1 332 ? -44.807 40.356 66.811 1.00 82.75 332 GLY A O 1
ATOM 2568 N N . GLN A 1 333 ? -46.144 39.605 65.176 1.00 80.25 333 GLN A N 1
ATOM 2569 C CA . GLN A 1 333 ? -46.464 40.944 64.667 1.00 80.25 333 GLN A CA 1
ATOM 2570 C C . GLN A 1 333 ? -47.489 41.655 65.554 1.00 80.25 333 GLN A C 1
ATOM 2572 O O . GLN A 1 333 ? -47.324 42.840 65.842 1.00 80.25 333 GLN A O 1
ATOM 2577 N N . GLU A 1 334 ? -48.492 40.930 66.052 1.00 82.25 334 GLU A N 1
ATOM 2578 C CA . GLU A 1 334 ? -49.486 41.467 66.989 1.00 82.25 334 GLU A CA 1
ATOM 2579 C C . GLU A 1 334 ? -48.827 41.918 68.298 1.00 82.25 334 GLU A C 1
ATOM 2581 O O . GLU A 1 334 ? -49.077 43.023 68.780 1.00 82.25 334 GLU A O 1
ATOM 2586 N N . LEU A 1 335 ? -47.902 41.113 68.835 1.00 82.50 335 LEU A N 1
ATOM 2587 C CA . LEU A 1 335 ? -47.130 41.480 70.025 1.00 82.50 335 LEU A CA 1
ATOM 2588 C C . LEU A 1 335 ? -46.275 42.734 69.805 1.00 82.50 335 LEU A C 1
ATOM 2590 O O . LEU A 1 335 ? -46.208 43.587 70.692 1.00 82.50 335 LEU A O 1
ATOM 2594 N N . LYS A 1 336 ? -45.656 42.886 68.626 1.00 85.56 336 LYS A N 1
ATOM 2595 C CA . LYS A 1 336 ? -44.907 44.105 68.277 1.00 85.56 336 LYS A CA 1
ATOM 2596 C C . LYS A 1 336 ? -45.817 45.330 68.254 1.00 85.56 336 LYS A C 1
ATOM 2598 O O . LYS A 1 336 ? -45.503 46.304 68.934 1.00 85.56 336 LYS A O 1
ATOM 2603 N N . GLN A 1 337 ? -46.970 45.248 67.589 1.00 88.25 337 GLN A N 1
ATOM 2604 C CA . GLN A 1 337 ? -47.956 46.335 67.570 1.00 88.25 337 GLN A CA 1
ATOM 2605 C C . GLN A 1 337 ? -48.425 46.706 68.984 1.00 88.25 337 GLN A C 1
ATOM 2607 O O . GLN A 1 337 ? -48.530 47.884 69.321 1.00 88.25 337 GLN A O 1
ATOM 2612 N N . MET A 1 338 ? -48.669 45.714 69.846 1.00 87.12 338 MET A N 1
ATOM 2613 C CA . MET A 1 338 ? -49.040 45.960 71.242 1.00 87.12 338 MET A CA 1
ATOM 2614 C C . MET A 1 338 ? -47.908 46.621 72.037 1.00 87.12 338 MET A C 1
ATOM 2616 O O . MET A 1 338 ? -48.167 47.528 72.829 1.00 87.12 338 MET A O 1
ATOM 2620 N N . SER A 1 339 ? -46.656 46.223 71.804 1.00 89.81 339 SER A N 1
ATOM 2621 C CA . SER A 1 339 ? -45.494 46.837 72.454 1.00 89.81 339 SER A CA 1
ATOM 2622 C C . SER A 1 339 ? -45.254 48.285 72.007 1.00 89.81 339 SER A C 1
ATOM 2624 O O . SER A 1 339 ? -44.935 49.132 72.840 1.00 89.81 339 SER A O 1
ATOM 2626 N N . GLU A 1 340 ? -45.479 48.597 70.726 1.00 91.44 340 GLU A N 1
ATOM 2627 C CA . GLU A 1 340 ? -45.402 49.958 70.185 1.00 91.44 340 GLU A CA 1
ATOM 2628 C C . GLU A 1 340 ? -46.493 50.845 70.787 1.00 91.44 340 GLU A C 1
ATOM 2630 O O . GLU A 1 340 ? -46.186 51.915 71.308 1.00 91.44 340 GLU A O 1
ATOM 2635 N N . ARG A 1 341 ? -47.744 50.365 70.829 1.00 90.75 341 ARG A N 1
ATOM 2636 C CA . ARG A 1 341 ? -48.857 51.074 71.487 1.00 90.75 341 ARG A CA 1
ATOM 2637 C C . ARG A 1 341 ? -48.576 51.340 72.964 1.00 90.75 341 ARG A C 1
ATOM 2639 O O . ARG A 1 341 ? -48.854 52.424 73.469 1.00 90.75 341 ARG A O 1
ATOM 2646 N N . TYR A 1 342 ? -48.015 50.365 73.675 1.00 92.94 342 TYR A N 1
ATOM 2647 C CA . TYR A 1 342 ? -47.637 50.556 75.073 1.00 92.94 342 TYR A CA 1
ATOM 2648 C C . TYR A 1 342 ? -46.532 51.610 75.222 1.00 92.94 342 TYR A C 1
ATOM 2650 O O . TYR A 1 342 ? -46.585 52.441 76.129 1.00 92.94 342 TYR A O 1
ATOM 2658 N N . ARG A 1 343 ? -45.549 51.616 74.313 1.00 93.00 343 ARG A N 1
ATOM 2659 C CA . ARG A 1 343 ? -44.477 52.614 74.292 1.00 93.00 343 ARG A CA 1
ATOM 2660 C C . ARG A 1 343 ? -45.020 54.024 74.055 1.00 93.00 343 ARG A C 1
ATOM 2662 O O . ARG A 1 343 ? -44.679 54.908 74.832 1.00 93.00 343 ARG A O 1
ATOM 2669 N N . THR A 1 344 ? -45.889 54.220 73.064 1.00 95.25 344 THR A N 1
ATOM 2670 C CA . THR A 1 344 ? -46.491 55.535 72.783 1.00 95.25 344 THR A CA 1
ATOM 2671 C C . THR A 1 344 ? -47.325 56.033 73.959 1.00 95.25 344 THR A C 1
ATOM 2673 O O . THR A 1 344 ? -47.249 57.202 74.324 1.00 95.25 344 THR A O 1
ATOM 2676 N N . VAL A 1 345 ? -48.081 55.143 74.614 1.00 95.19 345 VAL A N 1
ATOM 2677 C CA . VAL A 1 345 ? -48.829 55.495 75.831 1.00 95.19 345 VAL A CA 1
ATOM 2678 C C . VAL A 1 345 ? -47.871 55.893 76.953 1.00 95.19 345 VAL A C 1
ATOM 2680 O O . VAL A 1 345 ? -48.094 56.899 77.621 1.00 95.19 345 VAL A O 1
ATOM 2683 N N . LYS A 1 346 ? -46.772 55.157 77.146 1.00 95.25 346 LYS A N 1
ATOM 2684 C CA . LYS A 1 346 ? -45.760 55.483 78.157 1.00 95.25 346 LYS A CA 1
ATOM 2685 C C . LYS A 1 346 ? -45.079 56.830 77.896 1.00 95.25 346 LYS A C 1
ATOM 2687 O O . LYS A 1 346 ? -44.849 57.561 78.853 1.00 95.25 346 LYS A O 1
ATOM 2692 N N . GLU A 1 347 ? -44.773 57.150 76.640 1.00 94.62 347 GLU A N 1
ATOM 2693 C CA . GLU A 1 347 ? -44.230 58.454 76.234 1.00 94.62 347 GLU A CA 1
ATOM 2694 C C . GLU A 1 347 ? -45.251 59.566 76.517 1.00 94.62 347 GLU A C 1
ATOM 2696 O O . GLU A 1 347 ? -44.936 60.484 77.264 1.00 94.62 347 GLU A O 1
ATOM 2701 N N . SER A 1 348 ? -46.517 59.406 76.110 1.00 94.31 348 SER A N 1
ATOM 2702 C CA . SER A 1 348 ? -47.572 60.386 76.423 1.00 94.31 348 SER A CA 1
ATOM 2703 C C . SER A 1 348 ? -47.812 60.580 77.928 1.00 94.31 348 SER A C 1
ATOM 2705 O O . SER A 1 348 ? -48.125 61.680 78.371 1.00 94.31 348 SER A O 1
ATOM 2707 N N . LEU A 1 349 ? -47.633 59.528 78.740 1.00 92.50 349 LEU A N 1
ATOM 2708 C CA . LEU A 1 349 ? -47.694 59.620 80.200 1.00 92.50 349 LEU A CA 1
ATOM 2709 C C . LEU A 1 349 ? -46.488 60.363 80.777 1.00 92.50 349 LEU A C 1
ATOM 2711 O O . LEU A 1 349 ? -46.639 61.052 81.780 1.00 92.50 349 LEU A O 1
ATOM 2715 N N . ALA A 1 350 ? -45.300 60.200 80.194 1.00 93.62 350 ALA A N 1
ATOM 2716 C CA . ALA A 1 350 ? -44.117 60.952 80.596 1.00 93.62 350 ALA A CA 1
ATOM 2717 C C . ALA A 1 350 ? -44.268 62.434 80.226 1.00 93.62 350 ALA A C 1
ATOM 2719 O O . ALA A 1 350 ? -44.026 63.281 81.079 1.00 93.62 350 ALA A O 1
ATOM 2720 N N . ASP A 1 351 ? -44.760 62.733 79.023 1.00 92.88 351 ASP A N 1
ATOM 2721 C CA . ASP A 1 351 ? -45.039 64.098 78.568 1.00 92.88 351 ASP A CA 1
ATOM 2722 C C . ASP A 1 351 ? -46.116 64.763 79.434 1.00 92.88 351 ASP A C 1
ATOM 2724 O O . ASP A 1 351 ? -45.943 65.895 79.880 1.00 92.88 351 ASP A O 1
ATOM 2728 N N . ALA A 1 352 ? -47.206 64.048 79.744 1.00 91.75 352 ALA A N 1
ATOM 2729 C CA . ALA A 1 352 ? -48.256 64.542 80.632 1.00 91.75 352 ALA A CA 1
ATOM 2730 C C . ALA A 1 352 ? -47.743 64.790 82.060 1.00 91.75 352 ALA A C 1
ATOM 2732 O O . ALA A 1 352 ? -48.111 65.787 82.674 1.00 91.75 352 ALA A O 1
ATOM 2733 N N . LYS A 1 353 ? -46.874 63.916 82.589 1.00 92.94 353 LYS A N 1
ATOM 2734 C CA . LYS A 1 353 ? -46.227 64.124 83.896 1.00 92.94 353 LYS A CA 1
ATOM 2735 C C . LYS A 1 353 ? -45.288 65.323 83.882 1.00 92.94 353 LYS A C 1
ATOM 2737 O O . LYS A 1 353 ? -45.357 66.139 84.788 1.00 92.94 353 LYS A O 1
ATOM 2742 N N . TYR A 1 354 ? -44.467 65.458 82.846 1.00 92.94 354 TYR A N 1
ATOM 2743 C CA . TYR A 1 354 ? -43.569 66.596 82.692 1.00 92.94 354 TYR A CA 1
ATOM 2744 C C . TYR A 1 354 ? -44.343 67.915 82.570 1.00 92.94 354 TYR A C 1
ATOM 2746 O O . TYR A 1 354 ? -43.983 68.898 83.208 1.00 92.94 354 TYR A O 1
ATOM 2754 N N . ALA A 1 355 ? -45.450 67.929 81.820 1.00 90.62 355 ALA A N 1
ATOM 2755 C CA . ALA A 1 355 ? -46.339 69.084 81.735 1.00 90.62 355 ALA A CA 1
ATOM 2756 C C . ALA A 1 355 ? -46.962 69.439 83.097 1.00 90.62 355 ALA A C 1
ATOM 2758 O O . ALA A 1 355 ? -47.059 70.618 83.428 1.00 90.62 355 ALA A O 1
ATOM 2759 N N . LEU A 1 356 ? -47.350 68.443 83.903 1.00 88.69 356 LEU A N 1
ATOM 2760 C CA . LEU A 1 356 ? -47.836 68.671 85.269 1.00 88.69 356 LEU A CA 1
ATOM 2761 C C . LEU A 1 356 ? -46.741 69.247 86.176 1.00 88.69 356 LEU A C 1
ATOM 2763 O O . LEU A 1 356 ? -46.985 70.249 86.836 1.00 88.69 356 LEU A O 1
ATOM 2767 N N . GLU A 1 357 ? -45.533 68.682 86.160 1.00 91.06 357 GLU A N 1
ATOM 2768 C CA . GLU A 1 357 ? -44.393 69.186 86.942 1.00 91.06 357 GLU A CA 1
ATOM 2769 C C . GLU A 1 357 ? -44.001 70.616 86.528 1.00 91.06 357 GLU A C 1
ATOM 2771 O O . GLU A 1 357 ? -43.703 71.457 87.376 1.00 91.06 357 GLU A O 1
ATOM 2776 N N . GLN A 1 358 ? -44.050 70.931 85.230 1.00 86.12 358 GLN A N 1
ATOM 2777 C CA . GLN A 1 358 ? -43.849 72.295 84.740 1.00 86.12 358 GLN A CA 1
ATOM 2778 C C . GLN A 1 358 ? -44.927 73.249 85.258 1.00 86.12 358 GLN A C 1
ATOM 2780 O O . GLN A 1 358 ? -44.584 74.308 85.781 1.00 86.12 358 GLN A O 1
ATOM 2785 N N . MET A 1 359 ? -46.208 72.880 85.149 1.00 86.88 359 MET A N 1
ATOM 2786 C CA . MET A 1 359 ? -47.319 73.679 85.680 1.00 86.88 359 MET A CA 1
ATOM 2787 C C . MET A 1 359 ? -47.188 73.896 87.193 1.00 86.88 359 MET A C 1
ATOM 2789 O O . MET A 1 359 ? -47.402 75.009 87.662 1.00 86.88 359 MET A O 1
ATOM 2793 N N . GLU A 1 360 ? -46.782 72.874 87.953 1.00 84.38 360 GLU A N 1
ATOM 2794 C CA . GLU A 1 360 ? -46.494 72.994 89.388 1.00 84.38 360 GLU A CA 1
ATOM 2795 C C . GLU A 1 360 ? -45.332 73.962 89.656 1.00 84.38 360 GLU A C 1
ATOM 2797 O O . GLU A 1 360 ? -45.438 74.833 90.519 1.00 84.38 360 GLU A O 1
ATOM 2802 N N . SER A 1 361 ? -44.237 73.868 88.895 1.00 82.69 361 SER A N 1
ATOM 2803 C CA . SER A 1 361 ? -43.085 74.765 89.053 1.00 82.69 361 SER A CA 1
ATOM 2804 C C . SER A 1 361 ? -43.381 76.222 88.672 1.00 82.69 361 SER A C 1
ATOM 2806 O O . SER A 1 361 ? -42.876 77.128 89.330 1.00 82.69 361 SER A O 1
ATOM 2808 N N . LEU A 1 362 ? -44.221 76.459 87.657 1.00 80.25 362 LEU A N 1
ATOM 2809 C CA . LEU A 1 362 ? -44.668 77.797 87.258 1.00 80.25 362 LEU A CA 1
ATOM 2810 C C . LEU A 1 362 ? -45.652 78.381 88.274 1.00 80.25 362 LEU A C 1
ATOM 2812 O O . LEU A 1 362 ? -45.515 79.540 88.654 1.00 80.25 362 LEU A O 1
ATOM 2816 N N . ALA A 1 363 ? -46.583 77.569 88.785 1.00 74.69 363 ALA A N 1
ATOM 2817 C CA . ALA A 1 363 ? -47.483 77.989 89.854 1.00 74.69 363 ALA A CA 1
ATOM 2818 C C . ALA A 1 363 ? -46.712 78.415 91.115 1.00 74.69 363 ALA A C 1
ATOM 2820 O O . ALA A 1 363 ? -47.140 79.330 91.804 1.00 74.69 363 ALA A O 1
ATOM 2821 N N . LEU A 1 364 ? -45.556 77.806 91.399 1.00 72.38 364 LEU A N 1
ATOM 2822 C CA . LEU A 1 364 ? -44.679 78.202 92.506 1.00 72.38 364 LEU A CA 1
ATOM 2823 C C . LEU A 1 364 ? -43.813 79.446 92.222 1.00 72.38 364 LEU A C 1
ATOM 2825 O O . LEU A 1 364 ? -43.204 79.957 93.155 1.00 72.38 364 LEU A O 1
ATOM 2829 N N . GLN A 1 365 ? -43.725 79.921 90.973 1.00 66.44 365 GLN A N 1
ATOM 2830 C CA . GLN A 1 365 ? -42.987 81.140 90.599 1.00 66.44 365 GLN A CA 1
ATOM 2831 C C . GLN A 1 365 ? -43.878 82.390 90.492 1.00 66.44 365 GLN A C 1
ATOM 2833 O O . GLN A 1 365 ? -43.351 83.501 90.493 1.00 66.44 365 GLN A O 1
ATOM 2838 N N . GLU A 1 366 ? -45.202 82.231 90.391 1.00 58.31 366 GLU A N 1
ATOM 2839 C CA . GLU A 1 366 ? -46.168 83.344 90.342 1.00 58.31 366 GLU A CA 1
ATOM 2840 C C . GLU A 1 366 ? -46.729 83.756 91.723 1.00 58.31 366 GLU A C 1
ATOM 2842 O O . GLU A 1 366 ? -47.480 84.731 91.808 1.00 58.31 366 GLU A O 1
ATOM 2847 N N . PHE A 1 367 ? -46.337 83.065 92.801 1.00 49.47 367 PHE A N 1
ATOM 2848 C CA . PHE A 1 367 ? -46.544 83.470 94.202 1.00 49.47 367 PHE A CA 1
ATOM 2849 C C . PHE A 1 367 ? -45.225 83.920 94.829 1.00 49.47 367 PHE A C 1
ATOM 2851 O O . PHE A 1 367 ? -45.273 84.854 95.665 1.00 49.47 367 PHE A O 1
#

Secondary structure (DSSP, 8-state):
-HHHHHHHHHHHHH-HHHHHHHHHHHHHHTHHHHHHHHHHHHHHHHHHHHHHHHHHHHHHHHHHHHHHHHHHHHHHHHHHS-S-TTHHHHHHHHTT--S-HHHHHHHHHHHHHHHHHHHTTS-----------------------TT---THHHHSS-THHHHHHHHHHHHHHHHHHHHHHHHHHHTTTTS-SS-HHHHHHHHHHHHHHHHHHHHHHHHHHHHHHHHHHHHHHHHHHHHHHHHHHHHHHHHHHHHHHHHHHHHHHHHHHHHHHHHHHHHHHHHHHHHHHHHS-TTHHHHHHHHHHHHHHHHHHHHHHHHHHHHHHHHHHHHHHHHHHHHHHHHHHHHHHHHHHHHHHHHHHHHTT--

Sequence (367 aa):
MGEKLVLMDSVATTYPELRGILDALASVLAPGQVMRKQAWEETEQAKLSCKRSRGRYLELACLESAIQETVDDYHSCAGAVGKEGNAAASVLQAEGLWCNSKIYESLYSSLTEAVASQKLRMPEFEEEVVLRSSLPHNSDQKVATFLGLAPEHVQTSGSRNLARQVIPELEHRLELKVTSLLEIIARRDGDDCSDEYAGREFVGSLFARRLMAIDRSREDEAALMAQCASSFSQCLSSLVQLLSILGELIADHKHGAVRKSLEAQARYLQAHCSTLLLKLDTLEHQIKYKTYTSQTVPALCAVAGHIQGRRKDLEDKLSQVQCQLKAYRDGGQELKQMSERYRTVKESLADAKYALEQMESLALQEF

InterPro domains:
  IPR029327 HAUS augmin-like complex subunit 4 [PF14735] (139-360)
  IPR029327 HAUS augmin-like complex subunit 4 [PTHR16219] (11-361)

pLDDT: mean 70.24, std 18.18, range [30.12, 98.19]

Foldseek 3Di:
DVVVVVVVVVVCVVDVVVVVVVVVVCVVCVVVVVCVVVVVVVVVVVVVVVVVVVVVVVVLVVVVVVLVVVLVVVVVLVVVDPDPPPVSQVVCVVVPNNDDPVVSVVVVVVSVVVVVVVVVVDDPPPDPPDPDPDDDDDDDDPDQPPPRDDPVVVVVDPPVVCCVVVVVVVVVVVVVVVVVVVVVVVVVPVDDDDCPVVNVVVVVVVVVVVVVVVVVVVVVVVVVVVVVVVVVVVVVVVVVVVVVVVVVVCVCVVCVVVVVVVVVVVVVVVVVVVVVVVVVVVVVVVVCPVCDDPVVVVVVVVVVVVVVVVVVVVVVVVVVVVVVVVVVVVVVVVVVVVVVVVVVVVVVVVVVVVVVVVVVVVVVVVD

Radius of gyration: 64.6 Å; chains: 1; bounding box: 114×115×178 Å